Protein AF-A0A1H5D9K4-F1 (afdb_monomer)

Solvent-accessible surface area (backbone atoms onl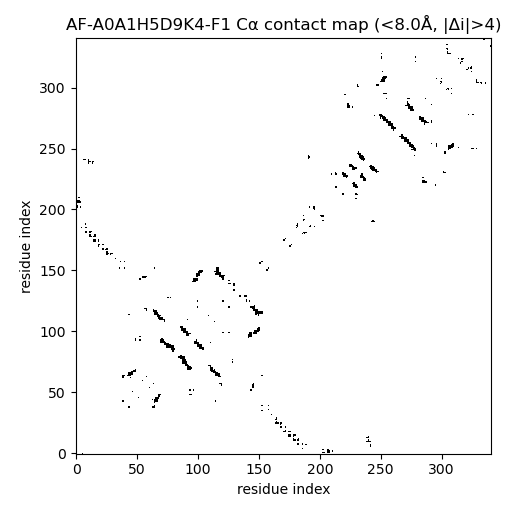y — not comparable to full-atom values): 18508 Å² total; per-residue (Å²): 136,49,64,57,47,51,52,44,30,54,26,20,49,45,42,39,53,52,27,52,52,37,45,51,51,29,51,51,54,47,62,79,35,42,67,59,54,54,27,60,76,70,44,73,39,83,42,55,57,68,60,60,69,66,49,80,58,70,92,78,47,94,62,42,38,33,30,37,58,34,84,40,67,45,78,68,84,48,65,49,85,48,101,86,43,70,31,33,39,30,39,30,30,49,88,88,35,33,34,44,30,42,32,50,79,85,61,84,82,48,35,80,66,36,55,21,25,60,40,74,41,60,64,68,59,52,54,52,52,44,62,74,66,67,60,92,64,75,56,70,77,38,42,49,64,36,22,36,29,42,59,47,83,32,71,65,54,48,48,52,56,48,49,65,35,47,53,38,50,51,47,28,54,62,48,28,53,56,22,52,50,26,46,79,38,47,63,73,34,77,69,38,39,69,50,52,71,73,36,94,58,37,57,55,55,51,24,54,50,50,50,52,36,70,68,36,72,89,41,45,51,80,43,48,80,49,28,34,40,41,68,57,34,39,37,34,58,45,78,77,40,80,46,57,42,56,51,88,44,41,44,36,35,28,84,43,77,48,72,44,51,50,95,79,72,46,76,75,48,78,46,39,29,36,42,40,34,37,84,91,50,74,46,79,42,43,39,55,73,82,52,49,60,57,52,53,51,49,42,48,71,58,41,66,44,36,45,76,56,84,50,73,64,57,61,48,29,60,73,76,41,41,66,62,49,51,53,52,30,52,52,41,40,51,37,50,75,70,74,45,132

Radius of gyration: 33.05 Å; Cα contacts (8 Å, |Δi|>4): 523; chains: 1; bounding box: 78×37×86 Å

Nearest PDB structures (foldseek):
  8b6h-assembly1_Dw  TM=3.675E-01  e=8.074E-02  Tetrahymena thermophila SB210
  5aox-assembly1_B  TM=4.603E-01  e=1.254E+00  Homo sapiens
  4uyk-assembly1_B  TM=4.670E-01  e=2.196E+00  Homo sapiens
  3jcf-assembly1_A  TM=3.596E-01  e=5.085E+00  Thermotoga maritima
  5jrw-assembly1_C  TM=1.355E-01  e=6.015E+00  Thermotoga maritima MSB8

pLDDT: mean 92.06, std 7.07, range [45.56, 98.31]

Secondary structure (DSSP, 8-state):
--HHHHHHHHHHHHHHHHHHHHHHHHHHHHHHTHHHHHHHHH--EE--HHHHHT---GGG-S--EEEE--SEEEEEEEE--BTTB--EEEEEEETTEEEEEEE-TT-PPPTTSEEEEEEE--HHHHHHHHHHTT-SS-GGGGEEEEEEESSTT-HHHHHHHHHHHHHHHHHIIIIIHHHHHHHH-GGGSHHHHHHHTT-TTHHHHHHHHHHHHHH-GGGEEE-GGGEEEESSEEEEE-SS-EEEEEGGGEEEEEEEEEEEEETTTEEEEEEEEEEEEESS-EEEEE--TTHHHHHHHHHHHH-TTSEES--HHHHHHHHH-HHHHHHHHHHHHHHHHTT--

Foldseek 3Di:
DFPLLVLLLQLLVLLLVVLVVLLVQLVVLCVVCVLLVVQLVVDEAEDELVRLLPDQDDVVDSHFWYWYAFPDKAWLPDFDPDPPFTWTWIWGHSDQAIAIETHHPPDDDDNGTDTAGKDFDDPVVQVVSVVVVPDPDPSVVRYHRIHGYRVRSDPVVVVVSCCSNVVSVVSSCVRNVVSVCCNVPVCVPPQNVVQCVPDVCSRVVVRVVVVVQVVDPVQWDAFPQQWIHGLFWIWHRHSNDTDIGTLLQWLAKEKDWDFDADVVHHGDDIWIWMWIDGLVDIDITTHDPVCRVVVLVSCCVSQVLHHYYDDPVVVVCVVPVSVVSSVSSVVSVVCVVVVHD

Mean predicted aligned error: 7.0 Å

Sequence (341 aa):
MTWVERQIRNTSLRQLGACLLLFAFAAVMVLENVQFLGNYARGVVAMSQDQVRAVTSLPQLSRNWVALQADKVVSTGVYSRHKYDHAIFSIAQLGDRLLLIKAAPDRVLDARALSGGLLAADIETIGQISRLVKRSGDASAAFLPVMLDTEKYTSAAVAAVLILIAVPLALVALIGGRALSRFNAPSSHPDLRAVCSQSANALEMLSARLEHDIATARSVLKLRGHVRITDAHVLQRGWFRFRLMPLSDMLYAYSMTTTTLMYGVIPTSRSHSLMLYFSNQKMRASVRKAQTAEVMEHLGRVAPWVLLGHARELDKAYKKNRSRLIDLVAARRKLVAAGSP

Structure (mmCIF, N/CA/C/O backbone):
data_AF-A0A1H5D9K4-F1
#
_entry.id   AF-A0A1H5D9K4-F1
#
loop_
_atom_site.group_PDB
_atom_site.id
_atom_site.type_symbol
_atom_site.label_atom_id
_atom_site.label_alt_id
_atom_site.label_comp_id
_atom_site.label_asym_id
_atom_site.label_entity_id
_atom_site.label_seq_id
_atom_site.pdbx_PDB_ins_code
_atom_site.Cartn_x
_atom_site.Cartn_y
_atom_site.Cartn_z
_atom_site.occupancy
_atom_site.B_iso_or_equiv
_atom_site.auth_seq_id
_atom_site.auth_comp_id
_atom_site.auth_asym_id
_atom_site.auth_atom_id
_atom_site.pdbx_PDB_model_num
ATOM 1 N N . MET A 1 1 ? 29.426 12.980 -8.081 1.00 82.00 1 MET A N 1
ATOM 2 C CA . MET A 1 1 ? 28.050 12.442 -7.983 1.00 82.00 1 MET A CA 1
ATOM 3 C C . MET A 1 1 ? 27.390 12.540 -9.342 1.00 82.00 1 MET A C 1
ATOM 5 O O . MET A 1 1 ? 27.175 13.644 -9.839 1.00 82.00 1 MET A O 1
ATOM 9 N N . THR A 1 2 ? 27.116 11.391 -9.941 1.00 92.25 2 THR A N 1
ATOM 10 C CA . THR A 1 2 ? 26.635 11.284 -11.319 1.00 92.25 2 THR A CA 1
ATOM 11 C C . THR A 1 2 ? 25.153 11.645 -11.444 1.00 92.25 2 THR A C 1
ATOM 13 O O . THR A 1 2 ? 24.409 11.731 -10.457 1.00 92.25 2 THR A O 1
ATOM 16 N N . TRP A 1 3 ? 24.688 11.854 -12.675 1.00 91.69 3 TRP A N 1
ATOM 17 C CA . TRP A 1 3 ? 23.278 12.128 -12.948 1.00 91.69 3 TRP A CA 1
ATOM 18 C C . TRP A 1 3 ? 22.349 11.012 -12.470 1.00 91.69 3 TRP A C 1
ATOM 20 O O . TRP A 1 3 ? 21.325 11.286 -11.837 1.00 91.69 3 TRP A O 1
ATOM 30 N N . VAL A 1 4 ? 22.712 9.754 -12.740 1.00 92.50 4 VAL A N 1
ATOM 31 C CA . VAL A 1 4 ? 21.914 8.579 -12.369 1.00 92.50 4 VAL A CA 1
ATOM 32 C C . VAL A 1 4 ? 21.820 8.456 -10.847 1.00 92.50 4 VAL A C 1
ATOM 34 O O . VAL A 1 4 ? 20.722 8.272 -10.316 1.00 92.50 4 VAL A O 1
ATOM 37 N N . GLU A 1 5 ? 22.933 8.645 -10.132 1.00 93.25 5 GLU A N 1
ATOM 38 C CA . GLU A 1 5 ? 22.951 8.662 -8.663 1.00 93.25 5 GLU A CA 1
ATOM 39 C C . GLU A 1 5 ? 22.007 9.720 -8.100 1.00 93.25 5 GLU A C 1
ATOM 41 O O . GLU A 1 5 ? 21.241 9.445 -7.174 1.00 93.25 5 GLU A O 1
ATOM 46 N N . ARG A 1 6 ? 22.007 10.922 -8.689 1.00 94.00 6 ARG A N 1
ATOM 47 C CA . ARG A 1 6 ? 21.098 12.005 -8.297 1.00 94.00 6 ARG A CA 1
ATOM 48 C C . ARG A 1 6 ? 19.639 11.618 -8.484 1.00 94.00 6 ARG A C 1
ATOM 50 O O . ARG A 1 6 ? 18.823 11.893 -7.607 1.00 94.00 6 ARG A O 1
ATOM 57 N N . GLN A 1 7 ? 19.297 10.947 -9.583 1.00 93.12 7 GLN A N 1
ATOM 58 C CA . GLN A 1 7 ? 17.924 10.487 -9.805 1.00 93.12 7 GLN A CA 1
ATOM 59 C C . GLN A 1 7 ? 17.493 9.415 -8.802 1.00 93.12 7 GLN A C 1
ATOM 61 O O . GLN A 1 7 ? 16.373 9.482 -8.284 1.00 93.12 7 GLN A O 1
ATOM 66 N N . ILE A 1 8 ? 18.370 8.460 -8.495 1.00 94.06 8 ILE A N 1
ATOM 67 C CA . ILE A 1 8 ? 18.077 7.403 -7.522 1.00 94.06 8 ILE A CA 1
ATOM 68 C C . ILE A 1 8 ? 17.924 7.997 -6.127 1.00 94.06 8 ILE A C 1
ATOM 70 O O . ILE A 1 8 ? 16.902 7.754 -5.490 1.00 94.06 8 ILE A O 1
ATOM 74 N N . ARG A 1 9 ? 18.862 8.844 -5.682 1.00 95.31 9 ARG A N 1
ATOM 75 C CA . ARG A 1 9 ? 18.789 9.494 -4.366 1.00 95.31 9 ARG A CA 1
ATOM 76 C C . ARG A 1 9 ? 17.548 10.361 -4.216 1.00 95.31 9 ARG A C 1
ATOM 78 O O . ARG A 1 9 ? 16.871 10.248 -3.204 1.00 95.31 9 ARG A O 1
ATOM 85 N N . ASN A 1 10 ? 17.186 11.143 -5.231 1.00 95.12 10 ASN A N 1
ATOM 86 C CA . ASN A 1 10 ? 15.961 11.947 -5.191 1.00 95.12 10 ASN A CA 1
ATOM 87 C C . ASN A 1 10 ? 14.698 11.076 -5.120 1.00 95.12 10 ASN A C 1
ATOM 89 O O . ASN A 1 10 ? 13.749 11.413 -4.414 1.00 95.12 10 ASN A O 1
ATOM 93 N N . THR A 1 11 ? 14.679 9.944 -5.829 1.00 95.12 11 THR A N 1
ATOM 94 C CA . THR A 1 11 ? 13.557 8.995 -5.768 1.00 95.12 11 THR A CA 1
ATOM 95 C C . THR A 1 11 ? 13.475 8.333 -4.393 1.00 95.12 11 THR A C 1
ATOM 97 O O . THR A 1 11 ? 12.392 8.266 -3.814 1.00 95.12 11 THR A O 1
ATOM 100 N N . SER A 1 12 ? 14.610 7.896 -3.842 1.00 95.56 12 SER A N 1
ATOM 101 C CA . SER A 1 12 ? 14.694 7.340 -2.491 1.00 95.56 12 SER A CA 1
ATOM 102 C C . SER A 1 12 ? 14.296 8.362 -1.430 1.00 95.56 12 SER A C 1
ATOM 104 O O . SER A 1 12 ? 13.542 8.022 -0.531 1.00 95.56 12 SER A O 1
ATOM 106 N N . LEU A 1 13 ? 14.714 9.623 -1.558 1.00 96.62 13 LEU A N 1
ATOM 107 C CA . LEU A 1 13 ? 14.352 10.692 -0.627 1.00 96.62 13 LEU A CA 1
ATOM 108 C C . LEU A 1 13 ? 12.837 10.924 -0.603 1.00 96.62 13 LEU A C 1
ATOM 110 O O . LEU A 1 13 ? 12.246 11.026 0.466 1.00 96.62 13 LEU A O 1
ATOM 114 N N . ARG A 1 14 ? 12.182 10.927 -1.770 1.00 96.75 14 ARG A N 1
ATOM 115 C CA . ARG A 1 14 ? 10.713 11.002 -1.849 1.00 96.75 14 ARG A CA 1
ATOM 116 C C . ARG A 1 14 ? 10.047 9.794 -1.197 1.00 96.75 14 ARG A C 1
ATOM 118 O O . ARG A 1 14 ? 9.067 9.964 -0.480 1.00 96.75 14 ARG A O 1
ATOM 125 N N . GLN A 1 15 ? 10.569 8.586 -1.430 1.00 96.44 15 GLN A N 1
ATOM 126 C CA . GLN A 1 15 ? 10.071 7.368 -0.778 1.00 96.44 15 GLN A CA 1
ATOM 127 C C . GLN A 1 15 ? 10.225 7.441 0.748 1.00 96.44 15 GLN A C 1
ATOM 129 O O . GLN A 1 15 ? 9.281 7.109 1.457 1.00 96.44 15 GLN A O 1
ATOM 134 N N . LEU A 1 16 ? 11.367 7.918 1.249 1.00 97.69 16 LEU A N 1
ATOM 135 C CA . LEU A 1 16 ? 11.614 8.120 2.678 1.00 97.69 16 LEU A CA 1
ATOM 136 C C . LEU A 1 16 ? 10.678 9.178 3.272 1.00 97.69 16 LEU A C 1
ATOM 138 O O . LEU A 1 16 ? 10.093 8.936 4.320 1.00 97.69 16 LEU A O 1
ATOM 142 N N . GLY A 1 17 ? 10.455 10.296 2.575 1.00 97.81 17 GLY A N 1
ATOM 143 C CA . GLY A 1 17 ? 9.480 11.309 2.986 1.00 97.81 17 GLY A CA 1
ATOM 144 C C . GLY A 1 17 ? 8.055 10.752 3.086 1.00 97.81 17 GLY A C 1
ATOM 145 O O . GLY A 1 17 ? 7.366 10.989 4.072 1.00 97.81 17 GLY A O 1
ATOM 146 N N . ALA A 1 18 ? 7.626 9.933 2.119 1.00 97.75 18 ALA A N 1
ATOM 147 C CA . ALA A 1 18 ? 6.336 9.244 2.199 1.00 97.75 18 ALA A CA 1
ATOM 148 C C . ALA A 1 18 ? 6.279 8.230 3.357 1.00 97.75 18 ALA A C 1
ATOM 150 O O . ALA A 1 18 ? 5.248 8.112 4.014 1.00 97.75 18 ALA A O 1
ATOM 151 N N . CYS A 1 19 ? 7.382 7.528 3.644 1.00 98.12 19 CYS A N 1
ATOM 152 C CA . CYS A 1 19 ? 7.469 6.638 4.804 1.00 98.12 19 CYS A CA 1
ATOM 153 C C . CYS A 1 19 ? 7.361 7.413 6.124 1.00 98.12 19 CYS A C 1
ATOM 155 O O . CYS A 1 19 ? 6.674 6.957 7.030 1.00 98.12 19 CYS A O 1
ATOM 157 N N . LEU A 1 20 ? 7.976 8.595 6.224 1.00 98.25 20 LEU A N 1
ATOM 158 C CA . LEU A 1 20 ? 7.861 9.450 7.405 1.00 98.25 20 LEU A CA 1
ATOM 159 C C . LEU A 1 20 ? 6.407 9.875 7.650 1.00 98.25 20 LEU A C 1
ATOM 161 O O . LEU A 1 20 ? 5.942 9.813 8.783 1.00 98.25 20 LEU A O 1
ATOM 165 N N . LEU A 1 21 ? 5.669 10.237 6.595 1.00 98.31 21 LEU A N 1
ATOM 166 C CA . LEU A 1 21 ? 4.245 10.574 6.704 1.00 98.31 21 LEU A CA 1
ATOM 167 C C . LEU A 1 21 ? 3.395 9.379 7.158 1.00 98.31 21 LEU A C 1
ATOM 169 O O . LEU A 1 21 ? 2.544 9.533 8.028 1.00 98.31 21 LEU A O 1
ATOM 173 N N . LEU A 1 22 ? 3.639 8.183 6.609 1.00 98.12 22 LEU A N 1
ATOM 174 C CA . LEU A 1 22 ? 2.949 6.960 7.039 1.00 98.12 22 LEU A CA 1
ATOM 175 C C . LEU A 1 22 ? 3.265 6.600 8.495 1.00 98.12 22 LEU A C 1
ATOM 177 O O . LEU A 1 22 ? 2.376 6.179 9.230 1.00 98.12 22 LEU A O 1
ATOM 181 N N . PHE A 1 23 ? 4.518 6.781 8.913 1.00 98.19 23 PHE A N 1
ATOM 182 C CA . PHE A 1 23 ? 4.931 6.565 10.294 1.00 98.19 23 PHE A CA 1
ATOM 183 C C . PHE A 1 23 ? 4.260 7.565 11.240 1.00 98.19 23 PHE A C 1
ATOM 185 O O . PHE A 1 23 ? 3.699 7.156 12.251 1.00 98.19 23 PHE A O 1
ATOM 192 N N . ALA A 1 24 ? 4.251 8.854 10.889 1.00 98.25 24 ALA A N 1
ATOM 193 C CA . ALA A 1 24 ? 3.566 9.886 11.662 1.00 98.25 24 ALA A CA 1
ATOM 194 C C . ALA A 1 24 ? 2.062 9.595 11.781 1.00 98.25 24 ALA A C 1
ATOM 196 O O . ALA A 1 24 ? 1.508 9.682 12.872 1.00 98.25 24 ALA A O 1
ATOM 197 N N . PHE A 1 25 ? 1.417 9.169 10.691 1.00 98.00 25 PHE A N 1
ATOM 198 C CA . PHE A 1 25 ? 0.023 8.726 10.715 1.00 98.00 25 PHE A CA 1
ATOM 199 C C . PHE A 1 25 ? -0.194 7.561 11.693 1.00 98.00 25 PHE A C 1
ATOM 201 O O . PHE A 1 25 ? -1.086 7.629 12.534 1.00 98.00 25 PHE A O 1
ATOM 208 N N . ALA A 1 26 ? 0.641 6.517 11.634 1.00 97.69 26 ALA A N 1
ATOM 209 C CA . ALA A 1 26 ? 0.550 5.390 12.562 1.00 97.69 26 ALA A CA 1
ATOM 210 C C . ALA A 1 26 ? 0.775 5.819 14.022 1.00 97.69 26 ALA A C 1
ATOM 212 O O . ALA A 1 26 ? 0.065 5.354 14.909 1.00 97.69 26 ALA A O 1
ATOM 213 N N . ALA A 1 27 ? 1.717 6.733 14.271 1.00 97.88 27 ALA A N 1
ATOM 214 C CA . ALA A 1 27 ? 1.978 7.275 15.601 1.00 97.88 27 ALA A CA 1
ATOM 215 C C . ALA A 1 27 ? 0.770 8.049 16.150 1.00 97.88 27 ALA A C 1
ATOM 217 O O . ALA A 1 27 ? 0.379 7.822 17.292 1.00 97.88 27 ALA A O 1
ATOM 218 N N . VAL A 1 28 ? 0.128 8.894 15.333 1.00 98.06 28 VAL A N 1
ATOM 219 C CA . VAL A 1 28 ? -1.122 9.578 15.709 1.00 98.06 28 VAL A CA 1
ATOM 220 C C . VAL A 1 28 ? -2.216 8.560 16.028 1.00 98.06 28 VAL A C 1
ATOM 222 O O . VAL A 1 28 ? -2.854 8.667 17.068 1.00 98.06 28 VAL A O 1
ATOM 225 N N . MET A 1 29 ? -2.388 7.521 15.203 1.00 97.56 29 MET A N 1
ATOM 226 C CA . MET A 1 29 ? -3.373 6.465 15.473 1.00 97.56 29 MET A CA 1
ATOM 227 C C . MET A 1 29 ? -3.103 5.733 16.795 1.00 97.56 29 MET A C 1
ATOM 229 O O . MET A 1 29 ? -4.050 5.419 17.514 1.00 97.56 29 MET A O 1
ATOM 233 N N . VAL A 1 30 ? -1.837 5.484 17.146 1.00 97.12 30 VAL A N 1
ATOM 234 C CA . VAL A 1 30 ? -1.461 4.905 18.447 1.00 97.12 30 VAL A CA 1
ATOM 235 C C . VAL A 1 30 ? -1.791 5.860 19.595 1.00 97.12 30 VAL A C 1
ATOM 237 O O . VAL A 1 30 ? -2.334 5.408 20.598 1.00 97.12 30 VAL A O 1
ATOM 240 N N . LEU A 1 31 ? -1.497 7.157 19.457 1.00 97.00 31 LEU A N 1
ATOM 241 C CA . LEU A 1 31 ? -1.769 8.163 20.489 1.00 97.00 31 LEU A CA 1
ATOM 242 C C . LEU A 1 31 ? -3.273 8.320 20.750 1.00 97.00 31 LEU A C 1
ATOM 244 O O . LEU A 1 31 ? -3.698 8.224 21.900 1.00 97.00 31 LEU A O 1
ATOM 248 N N . GLU A 1 32 ? -4.079 8.454 19.695 1.00 95.81 32 GLU A N 1
ATOM 249 C CA . GLU A 1 32 ? -5.547 8.543 19.785 1.00 95.81 32 GLU A CA 1
ATOM 250 C C . GLU A 1 32 ? -6.168 7.284 20.413 1.00 95.81 32 GLU A C 1
ATOM 252 O O . GLU A 1 32 ? -7.182 7.345 21.105 1.00 95.81 32 GLU A O 1
ATOM 257 N N . ASN A 1 33 ? -5.535 6.121 20.223 1.00 95.69 33 ASN A N 1
ATOM 258 C CA . ASN A 1 33 ? -6.024 4.839 20.731 1.00 95.69 33 ASN A CA 1
ATOM 259 C C . ASN A 1 33 ? -5.236 4.319 21.942 1.00 95.69 33 ASN A C 1
ATOM 261 O O . ASN A 1 33 ? -5.402 3.156 22.313 1.00 95.69 33 ASN A O 1
ATOM 265 N N . VAL A 1 34 ? -4.410 5.142 22.598 1.00 95.38 34 VAL A N 1
ATOM 266 C CA . VAL A 1 34 ? -3.515 4.672 23.672 1.00 95.38 34 VAL A CA 1
ATOM 267 C C . VAL A 1 34 ? -4.297 4.088 24.848 1.00 95.38 34 VAL A C 1
ATOM 269 O O . VAL A 1 34 ? -3.968 3.015 25.355 1.00 95.38 34 VAL A O 1
ATOM 272 N N . GLN A 1 35 ? -5.397 4.741 25.235 1.00 93.38 35 GLN A N 1
ATOM 273 C CA . GLN A 1 35 ? -6.274 4.251 26.297 1.00 93.38 35 GLN A CA 1
ATOM 274 C C . GLN A 1 35 ? -6.996 2.972 25.872 1.00 93.38 35 GLN A C 1
ATOM 276 O O . GLN A 1 35 ? -7.102 2.032 26.657 1.00 93.38 35 GLN A O 1
ATOM 281 N N . PHE A 1 36 ? -7.467 2.912 24.623 1.00 94.38 36 PHE A N 1
ATOM 282 C CA . PHE A 1 36 ? -8.132 1.732 24.078 1.00 94.38 36 PHE A CA 1
ATOM 283 C C . PHE A 1 36 ? -7.195 0.518 24.084 1.00 94.38 36 PHE A C 1
ATOM 285 O O . PHE A 1 36 ? -7.516 -0.499 24.697 1.00 94.38 36 PHE A O 1
ATOM 292 N N . LEU A 1 37 ? -6.008 0.643 23.492 1.00 95.56 37 LEU A N 1
ATOM 293 C CA . LEU A 1 37 ? -5.008 -0.424 23.440 1.00 95.56 37 LEU A CA 1
ATOM 294 C C . LEU A 1 37 ? -4.522 -0.810 24.841 1.00 95.56 37 LEU A C 1
ATOM 296 O O . LEU A 1 37 ? -4.405 -1.995 25.145 1.00 95.56 37 LEU A O 1
ATOM 300 N N . GLY A 1 38 ? -4.306 0.172 25.720 1.00 95.69 38 GLY A N 1
ATOM 301 C CA . GLY A 1 38 ? -3.909 -0.068 27.104 1.00 95.69 38 GLY A CA 1
ATOM 302 C C . GLY A 1 38 ? -4.975 -0.798 27.924 1.00 95.69 38 GLY A C 1
ATOM 303 O O . GLY A 1 38 ? -4.634 -1.604 28.788 1.00 95.69 38 GLY A O 1
ATOM 304 N N . ASN A 1 39 ? -6.261 -0.543 27.676 1.00 95.06 39 ASN A N 1
ATOM 305 C CA . ASN A 1 39 ? -7.356 -1.282 28.311 1.00 95.06 39 ASN A CA 1
ATOM 306 C C . ASN A 1 39 ? -7.493 -2.687 27.737 1.00 95.06 39 ASN A C 1
ATOM 308 O O . ASN A 1 39 ? -7.623 -3.632 28.506 1.00 95.06 39 ASN A O 1
ATOM 312 N N . TYR A 1 40 ? -7.367 -2.841 26.419 1.00 95.38 40 TYR A N 1
ATOM 313 C CA . TYR A 1 40 ? -7.373 -4.157 25.793 1.00 95.38 40 TYR A CA 1
ATOM 314 C C . TYR A 1 40 ? -6.235 -5.050 26.315 1.00 95.38 40 TYR A C 1
ATOM 316 O O . TYR A 1 40 ? -6.478 -6.178 26.731 1.00 95.38 40 TYR A O 1
ATOM 324 N N . ALA A 1 41 ? -5.006 -4.526 26.382 1.00 95.81 41 ALA A N 1
ATOM 325 C CA . ALA A 1 41 ? -3.839 -5.263 26.868 1.00 95.81 41 ALA A CA 1
ATOM 326 C C . ALA A 1 41 ? -3.942 -5.670 28.349 1.00 95.81 41 ALA A C 1
ATOM 328 O O . ALA A 1 41 ? -3.424 -6.712 28.737 1.00 95.81 41 ALA A O 1
ATOM 329 N N . ARG A 1 42 ? -4.611 -4.860 29.181 1.00 96.00 42 ARG A N 1
ATOM 330 C CA . ARG A 1 42 ? -4.838 -5.164 30.607 1.00 96.00 42 ARG A CA 1
ATOM 331 C C . ARG A 1 42 ? -6.035 -6.084 30.850 1.00 96.00 42 ARG A C 1
ATOM 333 O O . ARG A 1 42 ? -6.189 -6.565 31.971 1.00 96.00 42 ARG A O 1
ATOM 340 N N . GLY A 1 43 ? -6.848 -6.327 29.825 1.00 96.00 43 GLY A N 1
ATOM 341 C CA . GLY A 1 43 ? -8.046 -7.148 29.910 1.00 96.00 43 GLY A CA 1
ATOM 342 C C . GLY A 1 43 ? -9.221 -6.459 30.603 1.00 96.00 43 GLY A C 1
ATOM 343 O O . GLY A 1 43 ? -9.144 -5.319 31.073 1.00 96.00 43 GLY A O 1
ATOM 344 N N . VAL A 1 44 ? -10.333 -7.190 30.645 1.00 96.94 44 VAL A N 1
ATOM 345 C CA . VAL A 1 44 ? -11.575 -6.756 31.285 1.00 96.94 44 VAL A CA 1
ATOM 346 C C . VAL A 1 44 ? -11.425 -6.711 32.807 1.00 96.94 44 VAL A C 1
ATOM 348 O O . VAL A 1 44 ? -10.809 -7.587 33.413 1.00 96.94 44 VAL A O 1
ATOM 351 N N . VAL A 1 45 ? -12.003 -5.691 33.439 1.00 96.88 45 VAL A N 1
ATOM 352 C CA . VAL A 1 45 ? -12.015 -5.537 34.900 1.00 96.88 45 VAL A CA 1
ATOM 353 C C . VAL A 1 45 ? -13.403 -5.804 35.444 1.00 96.88 45 VAL A C 1
ATOM 355 O O . VAL A 1 45 ? -14.364 -5.182 35.004 1.00 96.88 45 VAL A O 1
ATOM 358 N N . ALA A 1 46 ? -13.510 -6.680 36.438 1.00 97.06 46 ALA A N 1
ATOM 359 C CA . ALA A 1 46 ? -14.749 -6.825 37.187 1.00 97.06 46 ALA A CA 1
ATOM 360 C C . ALA A 1 46 ? -15.014 -5.544 37.996 1.00 97.06 46 ALA A C 1
ATOM 362 O O . ALA A 1 46 ? -14.187 -5.154 38.820 1.00 97.06 46 ALA A O 1
ATOM 363 N N . MET A 1 47 ? -16.152 -4.896 37.749 1.00 96.56 47 MET A N 1
ATOM 364 C CA . MET A 1 47 ? -16.626 -3.748 38.515 1.00 96.56 47 MET A CA 1
ATOM 365 C C . MET A 1 47 ? -17.916 -4.093 39.250 1.00 96.56 47 MET A C 1
ATOM 367 O O . MET A 1 47 ? -18.849 -4.647 38.666 1.00 96.56 47 MET A O 1
ATOM 371 N N . SER A 1 48 ? -17.978 -3.736 40.533 1.00 96.62 48 SER A N 1
ATOM 372 C CA . SER A 1 48 ? -19.216 -3.845 41.305 1.00 96.62 48 SER A CA 1
ATOM 373 C C . SER A 1 48 ? -20.217 -2.761 40.894 1.00 96.62 48 SER A C 1
ATOM 375 O O . SER A 1 48 ? -19.843 -1.716 40.354 1.00 96.62 48 SER A O 1
ATOM 377 N N . GLN A 1 49 ? -21.502 -2.978 41.187 1.00 96.12 49 GLN A N 1
ATOM 378 C CA . GLN A 1 49 ? -22.541 -1.977 40.928 1.00 96.12 49 GLN A CA 1
ATOM 379 C C . GLN A 1 49 ? -22.229 -0.645 41.634 1.00 96.12 49 GLN A C 1
ATOM 381 O O . GLN A 1 49 ? -22.381 0.417 41.036 1.00 96.12 49 GLN A O 1
ATOM 386 N N . ASP A 1 50 ? -21.718 -0.693 42.869 1.00 95.94 50 ASP A N 1
ATOM 387 C CA . ASP A 1 50 ? -21.313 0.492 43.641 1.00 95.94 50 ASP A CA 1
ATOM 388 C C . ASP A 1 50 ? -20.200 1.282 42.961 1.00 95.94 50 ASP A C 1
ATOM 390 O O . ASP A 1 50 ? -20.265 2.507 42.884 1.00 95.94 50 ASP A O 1
ATOM 394 N N . GLN A 1 51 ? -19.202 0.582 42.416 1.00 95.69 51 GLN A N 1
ATOM 395 C CA . GLN A 1 51 ? -18.102 1.216 41.696 1.00 95.69 51 GLN A CA 1
ATOM 396 C C . GLN A 1 51 ? -18.602 1.936 40.449 1.00 95.69 51 GLN A C 1
ATOM 398 O O . GLN A 1 51 ? -18.197 3.068 40.217 1.00 95.69 51 GLN A O 1
ATOM 403 N N . VAL A 1 52 ? -19.505 1.318 39.678 1.00 95.38 52 VAL A N 1
ATOM 404 C CA . VAL A 1 52 ? -20.089 1.944 38.480 1.00 95.38 52 VAL A CA 1
ATOM 405 C C . VAL A 1 52 ? -20.962 3.145 38.859 1.00 95.38 52 VAL A C 1
ATOM 407 O O . VAL A 1 52 ? -20.893 4.176 38.195 1.00 95.38 52 VAL A O 1
ATOM 410 N N . ARG A 1 53 ? -21.731 3.058 39.954 1.00 94.75 53 ARG A N 1
ATOM 411 C CA . ARG A 1 53 ? -22.541 4.175 40.475 1.00 94.75 53 ARG A CA 1
ATOM 412 C C . ARG A 1 53 ? -21.698 5.353 40.962 1.00 94.75 53 ARG A C 1
ATOM 414 O O . ARG A 1 53 ? -22.132 6.494 40.840 1.00 94.75 53 ARG A O 1
ATOM 421 N N . ALA A 1 54 ? -20.500 5.090 41.481 1.00 95.12 54 ALA A N 1
ATOM 422 C CA . ALA A 1 54 ? -19.569 6.124 41.921 1.00 95.12 54 ALA A CA 1
ATOM 423 C C . ALA A 1 54 ? -18.890 6.876 40.756 1.00 95.12 54 ALA A C 1
ATOM 425 O O . ALA A 1 54 ? -18.260 7.912 40.982 1.00 95.12 54 ALA A O 1
ATOM 426 N N . VAL A 1 55 ? -19.007 6.392 39.511 1.00 95.00 55 VAL A N 1
ATOM 427 C CA . VAL A 1 55 ? -18.415 7.050 38.338 1.00 95.00 55 VAL A CA 1
ATOM 428 C C . VAL A 1 55 ? -19.212 8.299 37.979 1.00 95.00 55 VAL A C 1
ATOM 430 O O . VAL A 1 55 ? -20.282 8.233 37.378 1.00 95.00 55 VAL A O 1
ATOM 433 N N . THR A 1 56 ? -18.645 9.460 38.296 1.00 91.31 56 THR A N 1
ATOM 434 C CA . THR A 1 56 ? -19.199 10.765 37.911 1.00 91.31 56 THR A CA 1
ATOM 435 C C . THR A 1 56 ? -18.670 11.248 36.560 1.00 91.31 56 THR A C 1
ATOM 437 O O . THR A 1 56 ? -19.359 11.986 35.860 1.00 91.31 56 THR A O 1
ATOM 440 N N . SER A 1 57 ? -17.462 10.824 36.162 1.00 90.00 57 SER A N 1
ATOM 441 C CA . SER A 1 57 ? -16.845 11.197 34.885 1.00 90.00 57 SER A CA 1
ATOM 442 C C . SER A 1 57 ? -15.878 10.127 34.357 1.00 90.00 57 SER A C 1
ATOM 444 O O . SER A 1 57 ? -15.200 9.442 35.121 1.00 90.00 57 SER A O 1
ATOM 446 N N . LEU A 1 58 ? -15.787 9.996 33.028 1.00 87.56 58 LEU A N 1
ATOM 447 C CA . LEU A 1 58 ? -14.887 9.039 32.371 1.00 87.56 58 LEU A CA 1
ATOM 448 C C . LEU A 1 58 ? -13.382 9.286 32.575 1.00 87.56 58 LEU A C 1
ATOM 450 O O . LEU A 1 58 ? -12.667 8.296 32.718 1.00 87.56 58 LEU A O 1
ATOM 454 N N . PRO A 1 59 ? -12.854 10.530 32.559 1.00 86.94 59 PRO A N 1
ATOM 455 C CA . PRO A 1 59 ? -11.404 10.750 32.616 1.00 86.94 59 PRO A CA 1
ATOM 456 C C . PRO A 1 59 ? -10.744 10.220 33.895 1.00 86.94 59 PRO A C 1
ATOM 458 O O . PRO A 1 59 ? -9.543 9.967 33.909 1.00 86.94 59 PRO A O 1
ATOM 461 N N . GLN A 1 60 ? -11.524 10.030 34.961 1.00 79.06 60 GLN A N 1
ATOM 462 C CA . GLN A 1 60 ? -11.060 9.475 36.233 1.00 79.06 60 GLN A CA 1
ATOM 463 C C . GLN A 1 60 ? -10.837 7.954 36.169 1.00 79.06 60 GLN A C 1
ATOM 465 O O . GLN A 1 60 ? -10.111 7.393 36.991 1.00 79.06 60 GLN A O 1
ATOM 470 N N . LEU A 1 61 ? -11.427 7.271 35.184 1.00 85.25 61 LEU A N 1
ATOM 471 C CA . LEU A 1 61 ? -11.285 5.833 35.015 1.00 85.25 61 LEU A CA 1
ATOM 472 C C . LEU A 1 61 ? -10.022 5.501 34.222 1.00 85.25 61 LEU A C 1
ATOM 474 O O . LEU A 1 61 ? -9.985 5.562 32.994 1.00 85.25 61 LEU A O 1
ATOM 478 N N . SER A 1 62 ? -8.999 5.021 34.929 1.00 87.25 62 SER A N 1
ATOM 479 C CA . SER A 1 62 ? -7.799 4.453 34.295 1.00 87.25 62 SER A CA 1
ATOM 480 C C . SER A 1 62 ? -8.086 3.183 33.478 1.00 87.25 62 SER A C 1
ATOM 482 O O . SER A 1 62 ? -7.240 2.760 32.681 1.00 87.25 62 SER A O 1
ATOM 484 N N . ARG A 1 63 ? -9.253 2.557 33.694 1.00 93.31 63 ARG A N 1
ATOM 485 C CA . ARG A 1 63 ? -9.748 1.367 32.997 1.00 93.31 63 ARG A CA 1
ATOM 486 C C . ARG A 1 63 ? -11.235 1.517 32.710 1.00 93.31 63 ARG A C 1
ATOM 488 O O . ARG A 1 63 ? -12.019 1.692 33.634 1.00 93.31 63 ARG A O 1
ATOM 495 N N . ASN A 1 64 ? -11.609 1.424 31.438 1.00 95.25 64 ASN A N 1
ATOM 496 C CA . ASN A 1 64 ? -13.005 1.517 31.009 1.00 95.25 64 ASN A CA 1
ATOM 497 C C . ASN A 1 64 ? -13.521 0.236 30.337 1.00 95.25 64 ASN A C 1
ATOM 499 O O . ASN A 1 64 ? -14.688 0.210 29.982 1.00 95.25 64 ASN A O 1
ATOM 503 N N . TRP A 1 65 ? -12.718 -0.824 30.178 1.00 96.94 65 TRP A N 1
ATOM 504 C CA . TRP A 1 65 ? -13.231 -2.134 29.764 1.00 96.94 65 TRP A CA 1
ATOM 505 C C . TRP A 1 65 ? -13.649 -2.927 30.999 1.00 96.94 65 TRP A C 1
ATOM 507 O O . TRP A 1 65 ? -12.799 -3.378 31.770 1.00 96.94 65 TRP A O 1
ATOM 517 N N . VAL A 1 66 ? -14.957 -3.055 31.205 1.00 97.38 66 VAL A N 1
ATOM 518 C CA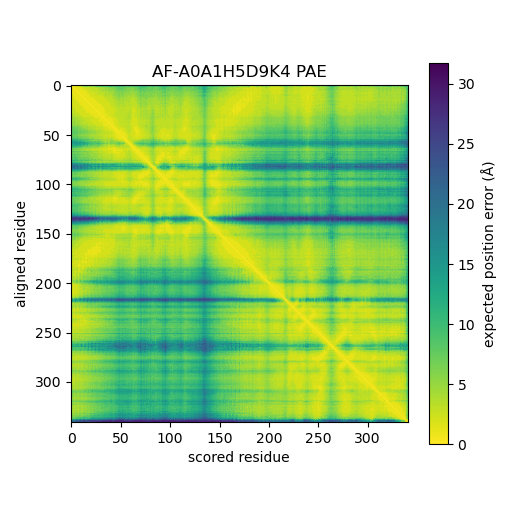 . VAL A 1 66 ? -15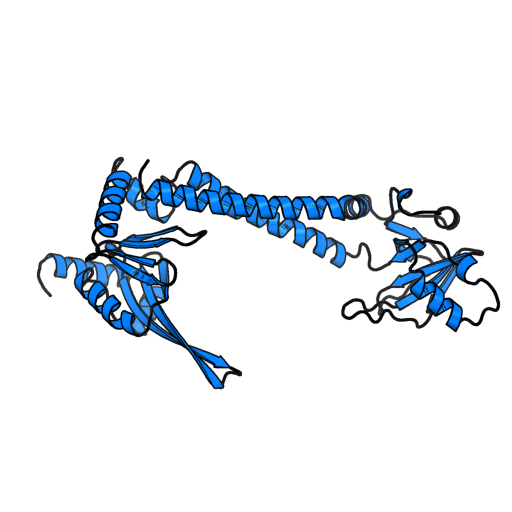.522 -3.565 32.455 1.00 97.38 66 VAL A CA 1
ATOM 519 C C . VAL A 1 66 ? -16.427 -4.764 32.219 1.00 97.38 66 VAL A C 1
ATOM 521 O O . VAL A 1 66 ? -17.058 -4.886 31.167 1.00 97.38 66 VAL A O 1
ATOM 524 N N . ALA A 1 67 ? -16.492 -5.629 33.224 1.00 97.62 67 ALA A N 1
ATOM 525 C CA . ALA A 1 67 ? -17.504 -6.656 33.387 1.00 97.62 67 ALA A CA 1
ATOM 526 C C . ALA A 1 67 ? -18.322 -6.331 34.640 1.00 97.62 67 ALA A C 1
ATOM 528 O O . ALA A 1 67 ? -17.743 -6.040 35.686 1.00 97.62 67 ALA A O 1
ATOM 529 N N . LEU A 1 68 ? -19.647 -6.364 34.541 1.00 97.06 68 LEU A N 1
ATOM 530 C CA . LEU A 1 68 ? -20.554 -6.040 35.640 1.00 97.06 68 LEU A CA 1
ATOM 531 C C . LEU A 1 68 ? -21.766 -6.974 35.652 1.00 97.06 68 LEU A C 1
ATOM 533 O O . LEU A 1 68 ? -22.114 -7.588 34.642 1.00 97.06 68 LEU A O 1
ATOM 537 N N . GLN A 1 69 ? -22.416 -7.052 36.810 1.00 97.50 69 GLN A N 1
ATOM 538 C CA . GLN A 1 69 ? -23.674 -7.770 37.000 1.00 97.50 69 GLN A CA 1
ATOM 539 C C . GLN A 1 69 ? -24.787 -6.761 37.269 1.00 97.50 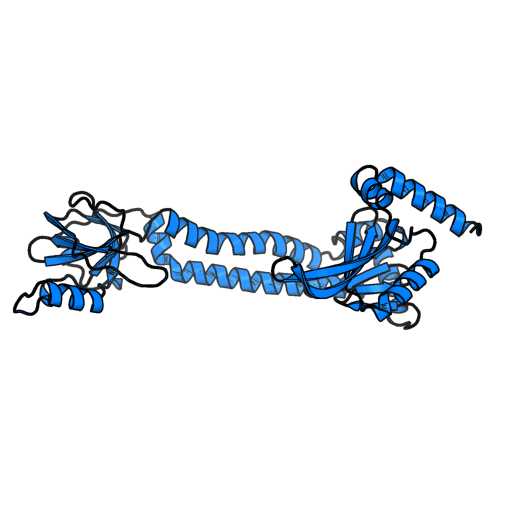69 GLN A C 1
ATOM 541 O O . GLN A 1 69 ? -24.654 -5.916 38.155 1.00 97.50 69 GLN A O 1
ATOM 546 N N . ALA A 1 70 ? -25.868 -6.849 36.505 1.00 97.31 70 ALA A N 1
ATOM 547 C CA . ALA A 1 70 ? -27.070 -6.047 36.672 1.00 97.31 70 ALA A CA 1
ATOM 548 C C . ALA A 1 70 ? -28.198 -6.882 37.280 1.00 97.31 70 ALA A C 1
ATOM 550 O O . ALA A 1 70 ? -28.266 -8.094 37.078 1.00 97.31 70 ALA A O 1
ATOM 551 N N . ASP A 1 71 ? -29.119 -6.217 37.973 1.00 96.94 71 ASP A N 1
ATOM 552 C CA . ASP A 1 71 ? -30.268 -6.884 38.593 1.00 96.94 71 ASP A CA 1
ATOM 553 C C . ASP A 1 71 ? -31.261 -7.344 37.523 1.00 96.94 71 ASP A C 1
ATOM 555 O O . ASP A 1 71 ? -31.862 -8.417 37.597 1.00 96.94 71 ASP A O 1
ATOM 559 N N . LYS A 1 72 ? -31.424 -6.510 36.494 1.00 96.50 72 LYS A N 1
ATOM 560 C CA . LYS A 1 72 ? -32.324 -6.748 35.372 1.00 96.50 72 LYS A CA 1
ATOM 561 C C . LYS A 1 72 ? -31.830 -6.010 34.138 1.00 96.50 72 LYS A C 1
ATOM 563 O O . LYS A 1 72 ? -31.347 -4.887 34.245 1.00 96.50 72 LYS A O 1
ATOM 568 N N . VAL A 1 73 ? -32.011 -6.615 32.967 1.00 96.75 73 VAL A N 1
ATOM 569 C CA . VAL A 1 73 ? -31.777 -5.973 31.666 1.00 96.75 73 VAL A CA 1
ATOM 570 C C . VAL A 1 73 ? -33.086 -5.959 30.887 1.00 96.75 73 VAL A C 1
ATOM 572 O O . VAL A 1 73 ? -33.776 -6.974 30.808 1.00 96.75 73 VAL A O 1
ATOM 575 N N . VAL A 1 74 ? -33.451 -4.801 30.340 1.00 94.88 74 VAL A N 1
ATOM 576 C CA . VAL A 1 74 ? -34.680 -4.603 29.564 1.00 94.88 74 VAL A CA 1
ATOM 577 C C . VAL A 1 74 ? -34.330 -3.931 28.243 1.00 94.88 74 VAL A C 1
ATOM 579 O O . VAL A 1 74 ? -33.686 -2.883 28.227 1.00 94.88 74 VAL A O 1
ATOM 582 N N . SER A 1 75 ? -34.762 -4.519 27.128 1.00 93.19 75 SER A N 1
ATOM 583 C CA . SER A 1 75 ? -34.635 -3.879 25.816 1.00 93.19 75 SER A CA 1
ATOM 584 C C . SER A 1 75 ? -35.609 -2.709 25.707 1.00 93.19 75 SER A C 1
ATOM 586 O O . SER A 1 75 ? -36.774 -2.832 26.083 1.00 93.19 75 SER A O 1
ATOM 588 N N . THR A 1 76 ? -35.144 -1.571 25.190 1.00 91.88 76 THR A N 1
ATOM 589 C CA . THR A 1 76 ? -35.996 -0.379 25.025 1.00 91.88 76 THR A CA 1
ATOM 590 C C . THR A 1 76 ? -36.742 -0.351 23.695 1.00 91.88 76 THR A C 1
ATOM 592 O O . THR A 1 76 ? -37.664 0.443 23.533 1.00 91.88 76 THR A O 1
ATOM 595 N N . GLY A 1 77 ? -36.324 -1.175 22.727 1.00 89.94 77 GLY A N 1
ATOM 596 C CA . GLY A 1 77 ? -36.787 -1.093 21.340 1.00 89.94 77 GLY A CA 1
ATOM 597 C C . GLY A 1 77 ? -36.280 0.138 20.575 1.00 89.94 77 GLY A C 1
ATOM 598 O O . GLY A 1 77 ? -36.696 0.354 19.439 1.00 89.94 77 GLY A O 1
ATOM 599 N N . VAL A 1 78 ? -35.395 0.951 21.167 1.00 91.38 78 VAL A N 1
ATOM 600 C CA . VAL A 1 78 ? -34.765 2.094 20.495 1.00 91.38 78 VAL A CA 1
ATOM 601 C C . VAL A 1 78 ? -33.540 1.620 19.718 1.00 91.38 78 VAL A C 1
ATOM 603 O O . VAL A 1 78 ? -32.670 0.932 20.258 1.00 91.38 78 VAL A O 1
ATOM 606 N N . TYR A 1 79 ? -33.473 2.016 18.448 1.00 91.00 79 TYR A N 1
ATOM 607 C CA . TYR A 1 79 ? -32.394 1.671 17.526 1.00 91.00 79 TYR A CA 1
ATOM 608 C C . TYR A 1 79 ? -31.605 2.920 17.137 1.00 91.00 79 TYR A C 1
ATOM 610 O O . TYR A 1 79 ? -32.198 3.931 16.754 1.00 91.00 79 TYR A O 1
ATOM 618 N N . SER A 1 80 ? -30.276 2.818 17.129 1.00 86.62 80 SER A N 1
ATOM 619 C CA . SER A 1 80 ? -29.432 3.779 16.417 1.00 86.62 80 SER A CA 1
ATOM 620 C C . SER A 1 80 ? -29.638 3.580 14.912 1.00 86.62 80 SER A C 1
ATOM 622 O O . SER A 1 80 ? -29.403 2.497 14.371 1.00 86.62 80 SER A O 1
ATOM 624 N N . ARG A 1 81 ? -30.134 4.615 14.223 1.00 73.56 81 ARG A N 1
ATOM 625 C CA . ARG A 1 81 ? -30.250 4.661 12.753 1.00 73.56 81 ARG A CA 1
ATOM 626 C C . ARG A 1 81 ? -29.162 5.549 12.162 1.00 73.56 81 ARG A C 1
ATOM 628 O O . ARG A 1 81 ? -29.430 6.449 11.368 1.00 73.56 81 ARG A O 1
ATOM 635 N N . HIS A 1 82 ? -27.914 5.283 12.518 1.00 76.44 82 HIS A N 1
ATOM 636 C CA . HIS A 1 82 ? -26.800 5.813 11.746 1.00 76.44 82 HIS A CA 1
ATOM 637 C C . HIS A 1 82 ? -26.443 4.842 10.621 1.00 76.44 82 HIS A C 1
ATOM 639 O O . HIS A 1 82 ? -26.513 3.626 10.773 1.00 76.44 82 HIS A O 1
ATOM 645 N N . LYS A 1 83 ? -26.066 5.391 9.457 1.00 68.62 83 LYS A N 1
ATOM 646 C CA . LYS A 1 83 ? -25.846 4.655 8.194 1.00 68.62 83 LYS A CA 1
ATOM 647 C C . LYS A 1 83 ? -24.861 3.476 8.308 1.00 68.62 83 LYS A C 1
ATOM 649 O O . LYS A 1 83 ? -24.869 2.608 7.443 1.00 68.62 83 LYS A O 1
ATOM 654 N N . TYR A 1 84 ? -24.031 3.460 9.350 1.00 70.50 84 TYR A N 1
ATOM 655 C CA . TYR A 1 84 ? -23.003 2.447 9.597 1.00 70.50 84 TYR A CA 1
ATOM 656 C C . TYR A 1 84 ? -22.995 1.920 11.040 1.00 70.50 84 TYR A C 1
ATOM 658 O O . TYR A 1 84 ? -22.067 1.210 11.408 1.00 70.50 84 TYR A O 1
ATOM 666 N N . ASP A 1 85 ? -23.986 2.280 11.858 1.00 79.31 85 ASP A N 1
ATOM 667 C CA . ASP A 1 85 ? -24.035 1.934 13.282 1.00 79.31 85 ASP A CA 1
ATOM 668 C C . ASP A 1 85 ? -25.445 1.442 13.612 1.00 79.31 85 ASP A C 1
ATOM 670 O O . ASP A 1 85 ? -26.360 2.227 13.867 1.00 79.31 85 ASP A O 1
ATOM 674 N N . HIS A 1 86 ? -25.625 0.125 13.508 1.00 85.62 86 HIS A N 1
ATOM 675 C CA . HIS A 1 86 ? -26.862 -0.558 13.859 1.00 85.62 86 HIS A CA 1
ATOM 676 C C . HIS A 1 86 ? -26.727 -1.091 15.275 1.00 85.62 86 HIS A C 1
ATOM 678 O O . HIS A 1 86 ? -26.250 -2.201 15.465 1.00 85.62 86 HIS A O 1
ATOM 684 N N . ALA A 1 87 ? -27.168 -0.308 16.252 1.00 92.06 87 ALA A N 1
ATOM 685 C CA . ALA A 1 87 ? -27.146 -0.714 17.649 1.00 92.06 87 ALA A CA 1
ATOM 686 C C . ALA A 1 87 ? -28.544 -0.647 18.262 1.00 92.06 87 ALA A C 1
ATOM 688 O O . ALA A 1 87 ? -29.350 0.220 17.912 1.00 92.06 87 ALA A O 1
ATOM 689 N N . ILE A 1 88 ? -28.812 -1.557 19.192 1.00 94.06 88 ILE A N 1
ATOM 690 C CA . ILE A 1 88 ? -29.989 -1.545 20.055 1.00 94.06 88 ILE A CA 1
ATOM 691 C C . ILE A 1 88 ? -29.580 -0.996 21.413 1.00 94.06 88 ILE A C 1
ATOM 693 O O . ILE A 1 88 ? -28.582 -1.420 22.003 1.00 94.06 88 ILE A O 1
ATOM 697 N N . PHE A 1 89 ? -30.397 -0.084 21.928 1.00 95.75 89 PHE A N 1
ATOM 698 C CA . PHE A 1 89 ? -30.249 0.409 23.285 1.00 95.75 89 PHE A CA 1
ATOM 699 C C . PHE A 1 89 ? -31.084 -0.425 24.260 1.00 95.75 89 PHE A C 1
ATOM 701 O O . PHE A 1 89 ? -32.286 -0.639 24.081 1.00 95.75 89 PHE A O 1
ATOM 708 N N . SER A 1 90 ? -30.441 -0.898 25.319 1.00 96.06 90 SER A N 1
ATOM 709 C CA . SER A 1 90 ? -31.072 -1.596 26.441 1.00 96.06 90 SER A CA 1
ATOM 710 C C . SER A 1 90 ? -30.784 -0.853 27.742 1.00 96.06 90 SER A C 1
ATOM 712 O O . SER A 1 90 ? -29.873 -0.033 27.808 1.00 96.06 90 SER A O 1
ATOM 714 N N . ILE A 1 91 ? -31.560 -1.122 28.785 1.00 96.44 91 ILE A N 1
ATOM 715 C CA . ILE A 1 91 ? -31.363 -0.549 30.117 1.00 96.44 91 ILE A CA 1
ATOM 716 C C . ILE A 1 91 ? -31.016 -1.680 31.077 1.00 96.44 91 ILE A C 1
ATOM 718 O O . ILE A 1 91 ? -31.761 -2.656 31.170 1.00 96.44 91 ILE A O 1
ATOM 722 N N . ALA A 1 92 ? -29.916 -1.532 31.810 1.00 96.94 92 ALA A N 1
ATOM 723 C CA . ALA A 1 92 ? -29.610 -2.339 32.984 1.00 96.94 92 ALA A CA 1
ATOM 724 C C . ALA A 1 92 ? -30.014 -1.597 34.258 1.00 96.94 92 ALA A C 1
ATOM 726 O O . ALA A 1 92 ? -29.686 -0.426 34.432 1.00 96.94 92 ALA A O 1
ATOM 727 N N . GLN A 1 93 ? -30.694 -2.289 35.165 1.00 96.62 93 GLN A N 1
ATOM 728 C CA . GLN A 1 93 ? -30.959 -1.801 36.511 1.00 96.62 93 GLN A CA 1
ATOM 729 C C . GLN A 1 93 ? -29.785 -2.155 37.431 1.00 96.62 93 GLN A C 1
ATOM 731 O O . GLN A 1 93 ? -29.386 -3.319 37.498 1.00 96.62 93 GLN A O 1
ATOM 736 N N . LEU A 1 94 ? -29.246 -1.142 38.113 1.00 96.06 94 LEU A N 1
ATOM 737 C CA . LEU A 1 94 ? -28.186 -1.247 39.117 1.00 96.06 94 LEU A CA 1
ATOM 738 C C . LEU A 1 94 ? -28.706 -0.629 40.422 1.00 96.06 94 LEU A C 1
ATOM 740 O O . LEU A 1 94 ? -28.501 0.561 40.685 1.00 96.06 94 LEU A O 1
ATOM 744 N N . GLY A 1 95 ? -29.462 -1.410 41.193 1.00 94.19 95 GLY A N 1
ATOM 745 C CA . GLY A 1 95 ? -30.201 -0.928 42.355 1.00 94.19 95 GLY A CA 1
ATOM 746 C C . GLY A 1 95 ? -31.259 0.116 41.981 1.00 94.19 95 GLY A C 1
ATOM 747 O O . GLY A 1 95 ? -32.262 -0.184 41.326 1.00 94.19 95 GLY A O 1
ATOM 748 N N . ASP A 1 96 ? -31.032 1.355 42.416 1.00 93.81 96 ASP A N 1
ATOM 749 C CA . ASP A 1 96 ? -31.895 2.523 42.208 1.00 93.81 96 ASP A CA 1
ATOM 750 C C . ASP A 1 96 ? -31.568 3.319 40.932 1.00 93.81 96 ASP A C 1
ATOM 752 O O . ASP A 1 96 ? -32.328 4.207 40.540 1.00 93.81 96 ASP A O 1
ATOM 756 N N . ARG A 1 97 ? -30.451 3.001 40.268 1.00 95.50 97 ARG A N 1
ATOM 757 C CA . ARG A 1 97 ? -29.970 3.701 39.071 1.00 95.50 97 ARG A CA 1
ATOM 758 C C . ARG A 1 97 ? -30.117 2.843 37.817 1.00 95.50 97 ARG A C 1
ATOM 760 O O . ARG A 1 97 ? -30.146 1.613 37.866 1.00 95.50 97 ARG A O 1
ATOM 767 N N . LEU A 1 98 ? -30.190 3.513 36.672 1.00 95.94 98 LEU A N 1
ATOM 768 C CA . LEU A 1 98 ? -30.303 2.904 35.352 1.00 95.94 98 LEU A CA 1
ATOM 769 C C . LEU A 1 98 ? -29.016 3.131 34.554 1.00 95.94 98 LEU A C 1
ATOM 771 O O . LEU A 1 98 ? -28.543 4.257 34.423 1.00 95.94 98 LEU A O 1
ATOM 775 N N . LEU A 1 99 ? -28.460 2.064 33.989 1.00 97.00 99 LEU A N 1
ATOM 776 C CA . LEU A 1 99 ? -27.323 2.110 33.078 1.00 97.00 99 LEU A CA 1
ATOM 777 C C . LEU A 1 99 ? -27.812 1.888 31.647 1.00 97.00 99 LEU A C 1
ATOM 779 O O . LEU A 1 99 ? -28.451 0.876 31.354 1.00 97.00 99 LEU A O 1
ATOM 783 N N . LEU A 1 100 ? -27.488 2.813 30.747 1.00 97.06 100 LEU A N 1
ATOM 784 C CA . LEU A 1 100 ? -27.738 2.628 29.321 1.00 97.06 100 LEU A CA 1
ATOM 785 C C . LEU A 1 100 ? -26.723 1.629 28.747 1.00 97.06 100 LEU A C 1
ATOM 787 O O . LEU A 1 100 ? -25.527 1.739 29.007 1.00 97.06 100 LEU A O 1
ATOM 791 N N . ILE A 1 101 ? -27.189 0.662 27.962 1.00 97.44 101 ILE A N 1
ATOM 792 C CA . ILE A 1 101 ? -26.359 -0.331 27.277 1.00 97.44 101 ILE A CA 1
ATOM 793 C C . ILE A 1 101 ? -26.543 -0.169 25.772 1.00 97.44 101 ILE A C 1
ATOM 795 O O . ILE A 1 101 ? -27.670 -0.231 25.284 1.00 97.44 101 ILE A O 1
ATOM 799 N N . LYS A 1 102 ? -25.439 -0.029 25.040 1.00 96.50 102 LYS A N 1
ATOM 800 C CA . LYS A 1 102 ? -25.390 -0.106 23.579 1.00 96.50 102 LYS A CA 1
ATOM 801 C C . LYS A 1 102 ? -24.896 -1.496 23.165 1.00 96.50 102 LYS A C 1
ATOM 803 O O . LYS A 1 102 ? -23.834 -1.944 23.610 1.00 96.50 102 LYS A O 1
ATOM 808 N N . ALA A 1 103 ? -25.667 -2.198 22.341 1.00 95.88 103 ALA A N 1
ATOM 809 C CA . ALA A 1 103 ? -25.313 -3.538 21.883 1.00 95.88 103 ALA A CA 1
ATOM 810 C C . ALA A 1 103 ? -25.724 -3.805 20.437 1.00 95.88 103 ALA A C 1
ATOM 812 O O . ALA A 1 103 ? -26.671 -3.199 19.934 1.00 95.88 103 ALA A O 1
ATOM 813 N N . ALA A 1 104 ? -25.038 -4.761 19.812 1.00 93.12 104 ALA A N 1
ATOM 814 C CA . ALA A 1 104 ? -25.380 -5.228 18.478 1.00 93.12 104 ALA A CA 1
ATOM 815 C C . ALA A 1 104 ? -26.788 -5.855 18.464 1.00 93.12 104 ALA A C 1
ATOM 817 O O . ALA A 1 104 ? -27.208 -6.429 19.477 1.00 93.12 104 ALA A O 1
ATOM 818 N N . PRO A 1 105 ? -27.536 -5.780 17.348 1.00 90.38 105 PRO A N 1
ATOM 819 C CA . PRO A 1 105 ? -28.949 -6.152 17.316 1.00 90.38 105 PRO A CA 1
ATOM 820 C C . PRO A 1 105 ? -29.213 -7.637 17.572 1.00 90.38 105 PRO A C 1
ATOM 822 O O . PRO A 1 105 ? -30.291 -8.011 18.026 1.00 90.38 105 PRO A O 1
ATOM 825 N N . ASP A 1 106 ? -28.227 -8.473 17.268 1.00 90.44 106 ASP A N 1
ATOM 826 C CA . ASP A 1 106 ? -28.220 -9.923 17.416 1.00 90.44 106 ASP A CA 1
ATOM 827 C C . ASP A 1 106 ? -27.618 -10.391 18.752 1.00 90.44 106 ASP A C 1
ATOM 829 O O . ASP A 1 106 ? -27.649 -11.583 19.069 1.00 90.44 106 ASP A O 1
ATOM 833 N N . ARG A 1 107 ? -27.083 -9.473 19.567 1.00 90.56 107 ARG A N 1
ATOM 834 C CA . ARG A 1 107 ? -26.432 -9.825 20.827 1.00 90.56 107 ARG A CA 1
ATOM 835 C C . ARG A 1 107 ? -27.451 -10.023 21.944 1.00 90.56 107 ARG A C 1
ATOM 837 O O . ARG A 1 107 ? -28.077 -9.077 22.418 1.00 90.56 107 ARG A O 1
ATOM 844 N N . VAL A 1 108 ? -27.534 -11.253 22.444 1.00 90.62 108 VAL A N 1
ATOM 845 C CA . VAL A 1 108 ? -28.273 -11.565 23.673 1.00 90.62 108 VAL A CA 1
ATOM 846 C C . VAL A 1 108 ? -27.495 -11.025 24.875 1.00 90.62 108 VAL A C 1
ATOM 848 O O . VAL A 1 108 ? -26.330 -11.372 25.081 1.00 90.62 108 VAL A O 1
ATOM 851 N N . LEU A 1 109 ? -28.131 -10.154 25.659 1.00 94.06 109 LEU A N 1
ATOM 852 C CA . LEU A 1 109 ? -27.552 -9.581 26.873 1.00 94.06 109 LEU A CA 1
ATOM 853 C C . LEU A 1 109 ? -27.948 -10.423 28.090 1.00 94.06 109 LEU A C 1
ATOM 855 O O . LEU A 1 109 ? -29.130 -10.522 28.414 1.00 94.06 109 LEU A O 1
ATOM 859 N N . ASP A 1 110 ? -26.959 -10.990 28.780 1.00 93.94 110 ASP A N 1
ATOM 860 C CA . ASP A 1 110 ? -27.150 -11.648 30.075 1.00 93.94 110 ASP A CA 1
ATOM 861 C C . ASP A 1 110 ? -26.872 -10.651 31.205 1.00 93.94 110 ASP A C 1
ATOM 863 O O . ASP A 1 110 ? -25.767 -10.115 31.313 1.00 93.94 110 ASP A O 1
ATOM 867 N N . ALA A 1 111 ? -27.865 -10.429 32.070 1.00 93.56 111 ALA A N 1
ATOM 868 C CA . ALA A 1 111 ? -27.753 -9.553 33.232 1.00 93.56 111 ALA A CA 1
ATOM 869 C C . ALA A 1 111 ? -26.598 -9.953 34.170 1.00 93.56 111 ALA A C 1
ATOM 871 O O . ALA A 1 111 ? -26.011 -9.091 34.820 1.00 93.56 111 ALA A O 1
ATOM 872 N N . ARG A 1 112 ? -26.221 -11.239 34.211 1.00 93.81 112 ARG A N 1
ATOM 873 C CA . ARG A 1 112 ? -25.142 -11.757 35.070 1.00 93.81 112 ARG A CA 1
ATOM 874 C C . ARG A 1 112 ? -23.745 -11.626 34.465 1.00 93.81 112 ARG A C 1
ATOM 876 O O . ARG A 1 112 ? -22.764 -11.855 35.169 1.00 93.81 112 ARG A O 1
ATOM 883 N N . ALA A 1 113 ? -23.637 -11.293 33.182 1.00 93.81 113 ALA A N 1
ATOM 884 C CA . ALA A 1 113 ? -22.373 -11.304 32.451 1.00 93.81 113 ALA A CA 1
ATOM 885 C C . ALA A 1 113 ? -22.303 -10.165 31.424 1.00 93.81 113 ALA A C 1
ATOM 887 O O . ALA A 1 113 ? -21.993 -10.371 30.248 1.00 93.81 113 ALA A O 1
ATOM 888 N N . LEU A 1 114 ? -22.586 -8.938 31.864 1.00 96.56 114 LEU A N 1
ATOM 889 C CA . LEU A 1 114 ? -22.463 -7.768 31.005 1.00 96.56 114 LEU A CA 1
ATOM 890 C C . LEU A 1 114 ? -20.997 -7.359 30.899 1.00 96.56 114 LEU A C 1
ATOM 892 O O . LEU A 1 114 ? -20.334 -7.139 31.907 1.00 96.56 114 LEU A O 1
ATOM 896 N N . SER A 1 115 ? -20.496 -7.217 29.674 1.00 96.75 115 SER A N 1
ATOM 897 C CA . SER A 1 115 ? -19.127 -6.770 29.413 1.00 96.75 115 SER A CA 1
ATOM 898 C C . SER A 1 115 ? -19.094 -5.746 28.289 1.00 96.75 115 SER A C 1
ATOM 900 O O . SER A 1 115 ? -19.724 -5.959 27.248 1.00 96.75 115 SER A O 1
ATOM 902 N N . GLY A 1 116 ? -18.314 -4.686 28.456 1.00 96.62 116 GLY A N 1
ATOM 903 C CA . GLY A 1 116 ? -18.187 -3.643 27.447 1.00 96.62 116 GLY A CA 1
ATOM 904 C C . GLY A 1 116 ? -17.298 -2.495 27.894 1.00 96.62 116 GLY A C 1
ATOM 905 O O . GLY A 1 116 ? -16.742 -2.493 28.992 1.00 96.62 116 GLY A O 1
ATOM 906 N N . GLY A 1 117 ? -17.146 -1.514 27.017 1.00 96.75 117 GLY A N 1
ATOM 907 C CA . GLY A 1 117 ? -16.483 -0.266 27.338 1.00 96.75 117 GLY A CA 1
ATOM 908 C C . GLY A 1 117 ? -17.439 0.732 27.984 1.00 96.75 117 GLY A C 1
ATOM 909 O O . GLY A 1 117 ? -18.454 1.072 27.385 1.00 96.75 117 GLY A O 1
ATOM 910 N N . LEU A 1 118 ? -17.100 1.260 29.159 1.00 97.00 118 LEU A N 1
ATOM 911 C CA . LEU A 1 118 ? -17.775 2.427 29.716 1.00 97.00 118 LEU A CA 1
ATOM 912 C C . LEU A 1 118 ? -17.453 3.665 28.873 1.00 97.00 118 LEU A C 1
ATOM 914 O O . LEU A 1 118 ? -16.289 3.978 28.594 1.00 97.00 118 LEU A O 1
ATOM 918 N N . LEU A 1 119 ? -18.510 4.353 28.462 1.00 95.62 119 LEU A N 1
ATOM 919 C CA . LEU A 1 119 ? -18.499 5.584 27.685 1.00 95.62 119 LEU A CA 1
ATOM 920 C C . LEU A 1 119 ? -19.391 6.632 28.360 1.00 95.62 119 LEU A C 1
ATOM 922 O O . LEU A 1 119 ? -20.161 6.299 29.254 1.00 95.62 119 LEU A O 1
ATOM 926 N N . ALA A 1 120 ? -19.289 7.896 27.952 1.00 95.62 120 ALA A N 1
ATOM 927 C CA . ALA A 1 120 ? -20.212 8.926 28.405 1.00 95.62 120 ALA A CA 1
ATOM 928 C C . ALA A 1 120 ? -21.592 8.581 27.852 1.00 95.62 120 ALA A C 1
ATOM 930 O O . ALA A 1 120 ? -21.697 8.138 26.705 1.00 95.62 120 ALA A O 1
ATOM 931 N N . ALA A 1 121 ? -22.623 8.728 28.676 1.00 93.88 121 ALA A N 1
ATOM 932 C CA . ALA A 1 121 ? -23.967 8.413 28.238 1.00 93.88 121 ALA A CA 1
ATOM 933 C C . ALA A 1 121 ? -24.416 9.369 27.126 1.00 93.88 121 ALA A C 1
ATOM 935 O O . ALA A 1 121 ? -24.171 10.575 27.188 1.00 93.88 121 ALA A O 1
ATOM 936 N N . ASP A 1 122 ? -25.092 8.825 26.118 1.00 92.50 122 ASP A N 1
ATOM 937 C CA . ASP A 1 122 ? -25.702 9.626 25.066 1.00 92.50 122 ASP A CA 1
ATOM 938 C C . ASP A 1 122 ? -26.984 10.292 25.590 1.00 92.50 122 ASP A C 1
ATOM 940 O O . ASP A 1 122 ? -28.029 9.653 25.759 1.00 92.50 122 ASP A O 1
ATOM 944 N N . ILE A 1 123 ? -26.881 11.594 25.863 1.00 91.69 123 ILE A N 1
ATOM 945 C CA . ILE A 1 123 ? -27.953 12.419 26.428 1.00 91.69 123 ILE A CA 1
ATOM 946 C C . ILE A 1 123 ? -29.171 12.446 25.496 1.00 91.69 123 ILE A C 1
ATOM 948 O O . ILE A 1 123 ? -30.309 12.438 25.972 1.00 91.69 123 ILE A O 1
ATOM 952 N N . GLU A 1 124 ? -28.962 12.431 24.177 1.00 91.25 124 GLU A N 1
ATOM 953 C CA . GLU A 1 124 ? -30.064 12.442 23.214 1.00 91.25 124 GLU A CA 1
ATOM 954 C C . GLU A 1 124 ? -30.864 11.142 23.295 1.00 91.25 124 GLU A C 1
ATOM 956 O O . GLU A 1 124 ? -32.095 11.172 23.404 1.00 91.25 124 GLU A O 1
ATOM 961 N N . THR A 1 125 ? -30.165 10.004 23.324 1.00 91.50 125 THR A N 1
ATOM 962 C CA . THR A 1 125 ? -30.780 8.681 23.474 1.00 91.50 125 THR A CA 1
ATOM 963 C C . THR A 1 125 ? -31.493 8.541 24.819 1.00 91.50 125 THR A C 1
ATOM 965 O O . THR A 1 125 ? -32.634 8.071 24.857 1.00 91.50 125 THR A O 1
ATOM 968 N N . ILE A 1 126 ? -30.899 9.021 25.920 1.00 91.69 126 ILE A N 1
ATOM 969 C CA . ILE A 1 126 ? -31.572 9.071 27.231 1.00 91.69 126 ILE A CA 1
ATOM 970 C C . ILE A 1 126 ? -32.869 9.883 27.141 1.00 91.69 126 ILE A C 1
ATOM 972 O O . ILE A 1 126 ? -33.914 9.439 27.626 1.00 91.69 126 ILE A O 1
ATOM 976 N N . GLY A 1 127 ? -32.840 11.045 26.485 1.00 89.94 127 GLY A N 1
ATOM 977 C CA . GLY A 1 127 ? -34.018 11.887 26.293 1.00 89.94 127 GLY A CA 1
ATOM 978 C C . GLY A 1 127 ? -35.100 11.243 25.415 1.00 89.94 127 GLY A C 1
ATOM 979 O O . GLY A 1 127 ? -36.292 11.472 25.634 1.00 89.94 127 GLY A O 1
ATOM 980 N N . GLN A 1 128 ? -34.727 10.433 24.421 1.00 89.38 128 GLN A N 1
ATOM 981 C CA . GLN A 1 128 ? -35.676 9.665 23.604 1.00 89.38 128 GLN A CA 1
ATOM 982 C C . GLN A 1 128 ? -36.332 8.536 24.408 1.00 89.38 128 GLN A C 1
ATOM 984 O O . GLN A 1 128 ? -37.559 8.424 24.427 1.00 89.38 128 GLN A O 1
ATOM 989 N N . ILE A 1 129 ? -35.533 7.748 25.130 1.00 89.88 129 ILE A N 1
ATOM 990 C CA . ILE A 1 129 ? -36.014 6.647 25.974 1.00 89.88 129 ILE A CA 1
ATOM 991 C C . ILE A 1 129 ? -36.931 7.179 27.083 1.00 89.88 129 ILE A C 1
ATOM 993 O O . ILE A 1 129 ? -38.009 6.634 27.318 1.00 89.88 129 ILE A O 1
ATOM 997 N N . SER A 1 130 ? -36.553 8.285 27.726 1.00 88.50 130 SER A N 1
ATOM 998 C CA . SER A 1 130 ? -37.334 8.892 28.812 1.00 88.50 130 SER A CA 1
ATOM 999 C C . SER A 1 130 ? -38.729 9.330 28.353 1.00 88.50 130 SER A C 1
ATOM 1001 O O . SER A 1 130 ? -39.710 9.127 29.071 1.00 88.50 130 SER A O 1
ATOM 1003 N N . ARG A 1 131 ? -38.843 9.856 27.123 1.00 86.19 131 ARG A N 1
ATOM 1004 C CA . ARG A 1 131 ? -40.130 10.214 26.502 1.00 86.19 131 ARG A CA 1
ATOM 1005 C C . ARG A 1 131 ? -41.013 8.993 26.236 1.00 86.19 131 ARG A C 1
ATOM 1007 O O . ARG A 1 131 ? -42.221 9.066 26.445 1.00 86.19 131 ARG A O 1
ATOM 1014 N N . LEU A 1 132 ? -40.425 7.871 25.816 1.00 83.31 132 LEU A N 1
ATOM 1015 C CA . LEU A 1 132 ? -41.158 6.624 25.563 1.00 83.31 132 LEU A CA 1
ATOM 1016 C C . LEU A 1 132 ? -41.708 5.988 26.845 1.00 83.31 132 LEU A C 1
ATOM 1018 O O . LEU A 1 132 ? -42.805 5.436 26.837 1.00 83.31 132 LEU A O 1
ATOM 1022 N N . VAL A 1 133 ? -40.975 6.100 27.955 1.00 77.88 133 VAL A N 1
ATOM 1023 C CA . VAL A 1 133 ? -41.331 5.459 29.232 1.00 77.88 133 VAL A CA 1
ATOM 1024 C C . VAL A 1 133 ? -42.449 6.208 29.987 1.00 77.88 133 VAL A C 1
ATOM 1026 O O . VAL A 1 133 ? -42.942 5.705 30.993 1.00 77.88 133 VAL A O 1
ATOM 1029 N N . LYS A 1 134 ? -42.910 7.377 29.502 1.00 69.00 134 LYS A N 1
ATOM 1030 C CA . LYS A 1 134 ? -44.006 8.183 30.093 1.00 69.00 134 LYS A CA 1
ATOM 1031 C C . LYS A 1 134 ? -43.896 8.377 31.620 1.00 69.00 134 LYS A C 1
ATOM 1033 O O . LYS A 1 134 ? -44.907 8.511 32.307 1.00 69.00 134 LYS A O 1
ATOM 1038 N N . ARG A 1 135 ? -42.679 8.403 32.178 1.00 62.69 135 ARG A N 1
ATOM 1039 C CA . ARG A 1 135 ? -42.476 8.731 33.596 1.00 62.69 135 ARG A CA 1
ATOM 1040 C C . ARG A 1 135 ? -42.661 10.235 33.779 1.00 62.69 135 ARG A C 1
ATOM 1042 O O . ARG A 1 135 ? -41.889 11.027 33.252 1.00 62.69 135 ARG A O 1
ATOM 1049 N N . SER A 1 136 ? -43.686 10.618 34.531 1.00 45.56 136 SER A N 1
ATOM 1050 C CA . SER A 1 136 ? -43.905 11.979 35.017 1.00 45.56 136 SER A CA 1
ATOM 1051 C C . SER A 1 136 ? -42.842 12.319 36.073 1.00 45.56 136 SER A C 1
ATOM 1053 O O . SER A 1 136 ? -43.021 12.020 37.251 1.00 45.56 136 SER A O 1
ATOM 1055 N N . GLY A 1 137 ? -41.698 12.857 35.642 1.00 62.34 137 GLY A N 1
ATOM 1056 C CA . GLY A 1 137 ? -40.576 13.263 36.498 1.00 62.34 137 GLY A CA 1
ATOM 1057 C C . GLY A 1 137 ? -39.261 13.388 35.719 1.00 62.34 137 GLY A C 1
ATOM 1058 O O . GLY A 1 137 ? -39.203 13.024 34.545 1.00 62.34 137 GLY A O 1
ATOM 1059 N N . ASP A 1 138 ? -38.204 13.886 36.369 1.00 71.19 138 ASP A N 1
ATOM 1060 C CA . ASP A 1 138 ? -36.858 14.029 35.792 1.00 71.19 138 ASP A CA 1
ATOM 1061 C C . ASP A 1 138 ? -36.178 12.654 35.623 1.00 71.19 138 ASP A C 1
ATOM 1063 O O . ASP A 1 138 ? -35.291 12.255 36.376 1.00 71.19 138 ASP A O 1
ATOM 1067 N N . ALA A 1 139 ? -36.663 11.863 34.659 1.00 73.81 139 ALA A N 1
ATOM 1068 C CA . ALA A 1 139 ? -36.188 10.507 34.380 1.00 73.81 139 ALA A CA 1
ATOM 1069 C C . ALA A 1 139 ? -34.686 10.463 34.052 1.00 73.81 139 ALA A C 1
ATOM 1071 O O . ALA A 1 139 ? -34.040 9.445 34.298 1.00 73.81 139 ALA A O 1
ATOM 1072 N N . SER A 1 140 ? -34.124 11.576 33.578 1.00 78.69 140 SER A N 1
ATOM 1073 C CA . SER A 1 140 ? -32.693 11.766 33.345 1.00 78.69 140 SER A CA 1
ATOM 1074 C C . SER A 1 140 ? -31.870 11.568 34.621 1.00 78.69 140 SER A C 1
ATOM 1076 O O . SER A 1 140 ? -30.792 10.987 34.558 1.00 78.69 140 SER A O 1
ATOM 1078 N N . ALA A 1 141 ? -32.396 11.963 35.788 1.00 86.62 141 ALA A N 1
ATOM 1079 C CA . ALA A 1 141 ? -31.714 11.804 37.074 1.00 86.62 141 ALA A CA 1
ATOM 1080 C C . ALA A 1 141 ? -31.580 10.332 37.509 1.00 86.62 141 ALA A C 1
ATOM 1082 O O . ALA A 1 141 ? -30.704 9.995 38.310 1.00 86.62 141 ALA A O 1
ATOM 1083 N N . ALA A 1 142 ? -32.426 9.440 36.980 1.00 91.75 142 ALA A N 1
ATOM 1084 C CA . ALA A 1 142 ? -32.338 8.007 37.252 1.00 91.75 142 ALA A CA 1
ATOM 1085 C C . ALA A 1 142 ? -31.218 7.327 36.449 1.00 91.75 142 ALA A C 1
ATOM 1087 O O . ALA A 1 142 ? -30.722 6.281 36.873 1.00 91.75 142 ALA A O 1
ATOM 1088 N N . PHE A 1 143 ? -30.810 7.899 35.312 1.00 94.88 143 PHE A N 1
ATOM 1089 C CA . PHE A 1 143 ? -29.723 7.359 34.503 1.00 94.88 143 PHE A CA 1
ATOM 1090 C C . PHE A 1 143 ? -28.357 7.735 35.077 1.00 94.88 143 PHE A C 1
ATOM 1092 O O . PHE A 1 143 ? -28.142 8.835 35.586 1.00 94.88 143 PHE A O 1
ATOM 1099 N N . LEU A 1 144 ? -27.415 6.803 34.983 1.00 95.88 144 LEU A N 1
ATOM 1100 C CA . LEU A 1 144 ? -26.008 7.081 35.238 1.00 95.88 144 LEU A CA 1
ATOM 1101 C C . LEU A 1 144 ? -25.431 7.964 34.118 1.00 95.88 144 LEU A C 1
ATOM 1103 O O . LEU A 1 144 ? -25.847 7.837 32.965 1.00 95.88 144 LEU A O 1
ATOM 1107 N N . PRO A 1 145 ? -24.423 8.809 34.414 1.00 95.38 145 PRO A N 1
ATOM 1108 C CA . PRO A 1 145 ? -23.774 9.666 33.413 1.00 95.38 145 PRO A CA 1
ATOM 1109 C C . PRO A 1 145 ? -22.886 8.883 32.427 1.00 95.38 145 PRO A C 1
ATOM 1111 O O . PRO A 1 145 ? -22.237 9.465 31.555 1.00 95.38 145 PRO A O 1
ATOM 1114 N N . VAL A 1 146 ? -22.835 7.558 32.564 1.00 96.81 146 VAL A N 1
ATOM 1115 C CA . VAL A 1 146 ? -22.076 6.641 31.719 1.00 96.81 146 VAL A CA 1
ATOM 1116 C C . VAL A 1 146 ? -22.997 5.605 31.085 1.00 96.81 146 VAL A C 1
ATOM 1118 O O . VAL A 1 146 ? -24.071 5.304 31.600 1.00 96.81 146 VAL A O 1
ATOM 1121 N N . MET A 1 147 ? -22.559 5.042 29.966 1.00 97.06 147 MET A N 1
ATOM 1122 C CA . MET A 1 147 ? -23.202 3.925 29.283 1.00 97.06 147 MET A CA 1
ATOM 1123 C C . MET A 1 147 ? -22.204 2.793 29.051 1.00 97.06 147 MET A C 1
ATOM 1125 O O . MET A 1 147 ? -20.998 3.026 28.965 1.00 97.06 147 MET A O 1
ATOM 1129 N N . LEU A 1 148 ? -22.707 1.569 28.924 1.00 97.38 148 LEU A N 1
ATOM 1130 C CA . LEU A 1 148 ? -21.919 0.395 28.571 1.00 97.38 148 LEU A CA 1
ATOM 1131 C C . LEU A 1 148 ? -22.051 0.113 27.075 1.00 97.38 148 LEU A C 1
ATOM 1133 O O . LEU A 1 148 ? -23.108 -0.303 26.610 1.00 97.38 148 LEU A O 1
ATOM 1137 N N . ASP A 1 149 ? -20.972 0.294 26.326 1.00 96.75 149 ASP A N 1
ATOM 1138 C CA . ASP A 1 149 ? -20.898 -0.097 24.922 1.00 96.75 149 ASP A CA 1
ATOM 1139 C C . ASP A 1 149 ? -20.280 -1.489 24.801 1.00 96.75 149 ASP A C 1
ATOM 1141 O O . ASP A 1 149 ? -19.083 -1.689 25.022 1.00 96.75 149 ASP A O 1
ATOM 1145 N N . THR A 1 150 ? -21.112 -2.471 24.472 1.00 95.69 150 THR A N 1
ATOM 1146 C CA . THR A 1 150 ? -20.688 -3.871 24.375 1.00 95.69 150 THR A CA 1
ATOM 1147 C C . THR A 1 150 ? -19.925 -4.173 23.082 1.00 95.69 150 THR A C 1
ATOM 1149 O O . THR A 1 150 ? -19.236 -5.193 23.007 1.00 95.69 150 THR A O 1
ATOM 1152 N N . GLU A 1 151 ? -20.011 -3.310 22.070 1.00 93.75 151 GLU A N 1
ATOM 1153 C CA . GLU A 1 151 ? -19.287 -3.462 20.802 1.00 93.75 151 GLU A CA 1
ATOM 1154 C C . GLU A 1 151 ? -17.843 -2.961 20.907 1.00 93.75 151 GLU A C 1
ATOM 1156 O O . GLU A 1 151 ? -16.944 -3.415 20.181 1.00 93.75 151 GLU A O 1
ATOM 1161 N N . LYS A 1 152 ? -17.590 -2.073 21.873 1.00 89.06 152 LYS A N 1
ATOM 1162 C CA . LYS A 1 152 ? -16.245 -1.642 22.236 1.00 89.06 152 LYS A CA 1
ATOM 1163 C C . LYS A 1 152 ? -15.458 -2.827 22.814 1.00 89.06 152 LYS A C 1
ATOM 1165 O O . LYS A 1 152 ? -15.957 -3.563 23.659 1.00 89.06 152 LYS A O 1
ATOM 1170 N N . TYR A 1 153 ? -14.211 -2.995 22.366 1.00 92.06 153 TYR A N 1
ATOM 1171 C CA . TYR A 1 153 ? -13.311 -4.116 22.713 1.00 92.06 153 TYR A CA 1
ATOM 1172 C C . TYR A 1 153 ? -13.664 -5.483 22.112 1.00 92.06 153 TYR A C 1
ATOM 1174 O O . TYR A 1 153 ? -13.070 -6.491 22.490 1.00 92.06 153 TYR A O 1
ATOM 1182 N N . THR A 1 154 ? -14.567 -5.541 21.131 1.00 92.00 154 THR A N 1
ATOM 1183 C CA . THR A 1 154 ? -14.722 -6.757 20.321 1.00 92.00 154 THR A CA 1
ATOM 1184 C C . THR A 1 154 ? -13.423 -7.092 19.585 1.00 92.00 154 THR A C 1
ATOM 1186 O O . THR A 1 154 ? -12.642 -6.206 19.224 1.00 92.00 154 THR A O 1
ATOM 1189 N N . SER A 1 155 ? -13.195 -8.380 19.312 1.00 89.69 155 SER A N 1
ATOM 1190 C CA . SER A 1 155 ? -12.035 -8.833 18.530 1.00 89.69 155 SER A CA 1
ATOM 1191 C C . SER A 1 155 ? -11.964 -8.141 17.167 1.00 89.69 155 SER A C 1
ATOM 1193 O O . SER A 1 155 ? -10.878 -7.783 16.719 1.00 89.69 155 SER A O 1
ATOM 1195 N N . ALA A 1 156 ? -13.119 -7.876 16.551 1.00 90.88 156 ALA A N 1
ATOM 1196 C CA . ALA A 1 156 ? -13.232 -7.123 15.308 1.00 90.88 156 ALA A CA 1
ATOM 1197 C C . ALA A 1 156 ? -12.779 -5.660 15.460 1.00 90.88 156 ALA A C 1
ATOM 1199 O O . ALA A 1 156 ? -11.958 -5.201 14.666 1.00 90.88 156 ALA A O 1
ATOM 1200 N N . ALA A 1 157 ? -13.249 -4.939 16.487 1.00 91.31 157 ALA A N 1
ATOM 1201 C CA . ALA A 1 157 ? -12.843 -3.553 16.732 1.00 91.31 157 ALA A CA 1
ATOM 1202 C C . ALA A 1 157 ? -11.334 -3.440 17.002 1.00 91.31 157 ALA A C 1
ATOM 1204 O O . ALA A 1 157 ? -10.651 -2.578 16.451 1.00 91.31 157 ALA A O 1
ATOM 1205 N N . VAL A 1 158 ? -10.793 -4.355 17.808 1.00 93.81 158 VAL A N 1
ATOM 1206 C CA . VAL A 1 158 ? -9.359 -4.400 18.111 1.00 93.81 158 VAL A CA 1
ATOM 1207 C C . VAL A 1 158 ? -8.550 -4.728 16.860 1.00 93.81 158 VAL A C 1
ATOM 1209 O O . VAL A 1 158 ? -7.570 -4.043 16.570 1.00 93.81 158 VAL A O 1
ATOM 1212 N N . ALA A 1 159 ? -8.972 -5.732 16.085 1.00 95.88 159 ALA A N 1
ATOM 1213 C CA . ALA A 1 159 ? -8.319 -6.087 14.831 1.00 95.88 159 ALA A CA 1
ATOM 1214 C C . ALA A 1 159 ? -8.310 -4.909 13.850 1.00 95.88 159 ALA A C 1
ATOM 1216 O O . ALA A 1 159 ? -7.277 -4.647 13.240 1.00 95.88 159 ALA A O 1
ATOM 1217 N N . ALA A 1 160 ? -9.409 -4.159 13.736 1.00 95.75 160 ALA A N 1
ATOM 1218 C CA . ALA A 1 160 ? -9.481 -2.981 12.876 1.00 95.75 160 ALA A CA 1
ATOM 1219 C C . ALA A 1 160 ? -8.437 -1.919 13.263 1.00 95.75 160 ALA A C 1
ATOM 1221 O O . ALA A 1 160 ? -7.690 -1.456 12.399 1.00 95.75 160 ALA A O 1
ATOM 1222 N N . VAL A 1 161 ? -8.322 -1.585 14.556 1.00 96.12 161 VAL A N 1
ATOM 1223 C CA . VAL A 1 161 ? -7.316 -0.627 15.055 1.00 96.12 161 VAL A CA 1
ATOM 1224 C C . VAL A 1 161 ? -5.894 -1.145 14.820 1.00 96.12 161 VAL A C 1
ATOM 1226 O O . VAL A 1 161 ? -5.039 -0.411 14.323 1.00 96.12 161 VAL A O 1
ATOM 1229 N N . LEU A 1 162 ? -5.632 -2.422 15.115 1.00 96.69 162 LEU A N 1
ATOM 1230 C CA . LEU A 1 162 ? -4.310 -3.017 14.912 1.00 96.69 162 LEU A CA 1
ATOM 1231 C C . LEU A 1 162 ? -3.919 -3.063 13.433 1.00 96.69 162 LEU A C 1
ATOM 1233 O O . LEU A 1 162 ? -2.778 -2.752 13.113 1.00 96.69 162 LEU A O 1
ATOM 1237 N N . ILE A 1 163 ? -4.840 -3.393 12.524 1.00 97.62 163 ILE A N 1
ATOM 1238 C CA . ILE A 1 163 ? -4.591 -3.375 11.074 1.00 97.62 163 ILE A CA 1
ATOM 1239 C C . ILE A 1 163 ? -4.286 -1.949 10.606 1.00 97.62 163 ILE A C 1
ATOM 1241 O O . ILE A 1 163 ? -3.334 -1.748 9.847 1.00 97.62 163 ILE A O 1
ATOM 1245 N N . LEU A 1 164 ? -5.051 -0.961 11.084 1.00 96.75 164 LEU A N 1
ATOM 1246 C CA . LEU A 1 164 ? -4.867 0.449 10.735 1.00 96.75 164 LEU A CA 1
ATOM 1247 C C . LEU A 1 164 ? -3.473 0.972 11.120 1.00 96.75 164 LEU A C 1
ATOM 1249 O O . LEU A 1 164 ? -2.928 1.815 10.413 1.00 96.75 164 LEU A O 1
ATOM 1253 N N . ILE A 1 165 ? -2.877 0.443 12.193 1.00 97.69 165 ILE A N 1
ATOM 1254 C CA . ILE A 1 165 ? -1.516 0.776 12.643 1.00 97.69 165 ILE A CA 1
ATOM 1255 C C . ILE A 1 165 ? -0.461 -0.100 11.943 1.00 97.69 165 ILE A C 1
ATOM 1257 O O . ILE A 1 165 ? 0.554 0.401 11.453 1.00 97.69 165 ILE A O 1
ATOM 1261 N N . ALA A 1 166 ? -0.688 -1.412 11.869 1.00 97.75 166 ALA A N 1
ATOM 1262 C CA . ALA A 1 166 ? 0.293 -2.383 11.392 1.00 97.75 166 ALA A CA 1
ATOM 1263 C C . ALA A 1 166 ? 0.569 -2.259 9.889 1.00 97.75 166 ALA A C 1
ATOM 1265 O O . ALA A 1 166 ? 1.721 -2.384 9.472 1.00 97.75 166 ALA A O 1
ATOM 1266 N N . VAL A 1 167 ? -0.451 -1.987 9.066 1.00 98.19 167 VAL A N 1
ATOM 1267 C CA . VAL A 1 167 ? -0.283 -1.877 7.607 1.00 98.19 167 VAL A CA 1
ATOM 1268 C C . VAL A 1 167 ? 0.651 -0.716 7.227 1.00 98.19 167 VAL A C 1
ATOM 1270 O O . VAL A 1 167 ? 1.619 -0.966 6.500 1.00 98.19 167 VAL A O 1
ATOM 1273 N N . PRO A 1 168 ? 0.460 0.526 7.721 1.00 98.06 168 PRO A N 1
ATOM 1274 C CA . PRO A 1 168 ? 1.415 1.608 7.492 1.00 98.06 168 PRO A CA 1
ATOM 1275 C C . PRO A 1 168 ? 2.833 1.274 7.965 1.00 98.06 168 PRO A C 1
ATOM 1277 O O . PRO A 1 168 ? 3.781 1.494 7.213 1.00 98.06 168 PRO A O 1
ATOM 1280 N N . LEU A 1 169 ? 2.997 0.694 9.160 1.00 98.12 169 LEU A N 1
ATOM 1281 C CA . LEU A 1 169 ? 4.319 0.333 9.688 1.00 98.12 169 LEU A CA 1
ATOM 1282 C C . LEU A 1 169 ? 5.017 -0.736 8.833 1.00 98.12 169 LEU A C 1
ATOM 1284 O O . LEU A 1 169 ? 6.206 -0.611 8.536 1.00 98.12 169 LEU A O 1
ATOM 1288 N N . ALA A 1 170 ? 4.280 -1.746 8.364 1.00 98.12 170 ALA A N 1
ATOM 1289 C CA . ALA A 1 170 ? 4.806 -2.759 7.453 1.00 98.12 170 ALA A CA 1
ATOM 1290 C C . ALA A 1 170 ? 5.256 -2.142 6.118 1.00 98.12 170 ALA A C 1
ATOM 1292 O O . ALA A 1 170 ? 6.321 -2.485 5.598 1.00 98.12 170 ALA A O 1
ATOM 1293 N N . LEU A 1 171 ? 4.489 -1.188 5.576 1.00 97.81 171 LEU A N 1
ATOM 1294 C CA . LEU A 1 171 ? 4.874 -0.446 4.373 1.00 97.81 171 LEU A CA 1
ATOM 1295 C C . LEU A 1 171 ? 6.123 0.414 4.604 1.00 97.81 171 LEU A C 1
ATOM 1297 O O . LEU A 1 171 ? 6.999 0.437 3.738 1.00 97.81 171 LEU A O 1
ATOM 1301 N N . VAL A 1 172 ? 6.243 1.067 5.763 1.00 98.06 172 VAL A N 1
ATOM 1302 C CA . VAL A 1 172 ? 7.438 1.832 6.154 1.00 98.06 172 VAL A CA 1
ATOM 1303 C C . VAL A 1 172 ? 8.665 0.928 6.221 1.0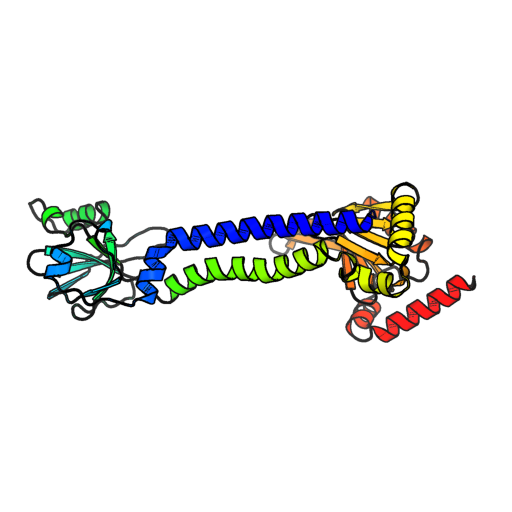0 98.06 172 VAL A C 1
ATOM 1305 O O . VAL A 1 172 ? 9.684 1.259 5.623 1.00 98.06 172 VAL A O 1
ATOM 1308 N N . ALA A 1 173 ? 8.574 -0.242 6.855 1.00 97.69 173 ALA A N 1
ATOM 1309 C CA . ALA A 1 173 ? 9.685 -1.191 6.904 1.00 97.69 173 ALA A CA 1
ATOM 1310 C C . ALA A 1 173 ? 10.080 -1.679 5.494 1.00 97.69 173 ALA A C 1
ATOM 1312 O O . ALA A 1 173 ? 11.255 -1.665 5.115 1.00 97.69 173 ALA A O 1
ATOM 1313 N N . LEU A 1 174 ? 9.089 -2.049 4.676 1.00 96.81 174 LEU A N 1
ATOM 1314 C CA . LEU A 1 174 ? 9.289 -2.634 3.350 1.00 96.81 174 LEU A CA 1
ATOM 1315 C C . LEU A 1 174 ? 9.823 -1.635 2.307 1.00 96.81 174 LEU A C 1
ATOM 1317 O O . LEU A 1 174 ? 10.664 -1.988 1.470 1.00 96.81 174 LEU A O 1
ATOM 1321 N N . ILE A 1 175 ? 9.283 -0.415 2.294 1.00 95.88 175 ILE A N 1
ATOM 1322 C CA . ILE A 1 175 ? 9.644 0.642 1.343 1.00 95.88 175 ILE A CA 1
ATOM 1323 C C . ILE A 1 175 ? 10.835 1.427 1.883 1.00 95.88 175 ILE A C 1
ATOM 1325 O O . ILE A 1 175 ? 11.811 1.604 1.156 1.00 95.88 175 ILE A O 1
ATOM 1329 N N . GLY A 1 176 ? 10.787 1.837 3.150 1.00 95.94 176 GLY A N 1
ATOM 1330 C CA . GLY A 1 176 ? 11.821 2.625 3.814 1.00 95.94 176 GLY A CA 1
ATOM 1331 C C . GLY A 1 176 ? 13.155 1.895 3.879 1.00 95.94 176 GLY A C 1
ATOM 1332 O O . GLY A 1 176 ? 14.163 2.476 3.493 1.00 95.94 176 GLY A O 1
ATOM 1333 N N . GLY A 1 177 ? 13.174 0.602 4.224 1.00 94.69 177 GLY A N 1
ATOM 1334 C CA . GLY A 1 177 ? 14.413 -0.185 4.226 1.00 94.69 177 GLY A CA 1
ATOM 1335 C C . GLY A 1 177 ? 15.084 -0.239 2.847 1.00 94.69 177 GLY A C 1
ATOM 1336 O O . GLY A 1 177 ? 16.290 -0.020 2.711 1.00 94.69 177 GLY A O 1
ATOM 1337 N N . ARG A 1 178 ? 14.294 -0.440 1.781 1.00 94.38 178 ARG A N 1
ATOM 1338 C CA . ARG A 1 178 ? 14.806 -0.432 0.399 1.00 94.38 178 ARG A CA 1
ATOM 1339 C C . ARG A 1 178 ? 15.225 0.962 -0.060 1.00 94.38 178 ARG A C 1
ATOM 1341 O O . ARG A 1 178 ? 16.232 1.088 -0.754 1.00 94.38 178 ARG A O 1
ATOM 1348 N N . ALA A 1 179 ? 14.458 1.990 0.288 1.00 95.06 179 ALA A N 1
ATOM 1349 C CA . ALA A 1 179 ? 14.748 3.374 -0.066 1.00 95.06 179 ALA A CA 1
ATOM 1350 C C . ALA A 1 179 ? 16.031 3.861 0.620 1.00 95.06 179 ALA A C 1
ATOM 1352 O O . ALA A 1 179 ? 16.889 4.427 -0.051 1.00 95.06 179 ALA A O 1
ATOM 1353 N N . LEU A 1 180 ? 16.203 3.564 1.912 1.00 95.94 180 LEU A N 1
ATOM 1354 C CA . LEU A 1 180 ? 17.385 3.910 2.701 1.00 95.94 180 LEU A CA 1
ATOM 1355 C C . LEU A 1 180 ? 18.639 3.217 2.162 1.00 95.94 180 LEU A C 1
ATOM 1357 O O . LEU A 1 180 ? 19.647 3.874 1.908 1.00 95.94 180 LEU A O 1
ATOM 1361 N N . SER A 1 181 ? 18.549 1.912 1.883 1.00 94.19 181 SER A N 1
ATOM 1362 C CA . SER A 1 181 ? 19.636 1.159 1.245 1.00 94.19 181 SER A CA 1
ATOM 1363 C C . SER A 1 181 ? 20.062 1.792 -0.089 1.00 94.19 181 SER A C 1
ATOM 1365 O O . SER A 1 181 ? 21.249 2.018 -0.317 1.00 94.19 181 SER A O 1
ATOM 1367 N N . ARG A 1 182 ? 19.101 2.177 -0.939 1.00 93.00 182 ARG A N 1
ATOM 1368 C CA . ARG A 1 182 ? 19.366 2.833 -2.234 1.00 93.00 182 ARG A CA 1
ATOM 1369 C C . ARG A 1 182 ? 19.844 4.276 -2.110 1.00 93.00 182 ARG A C 1
ATOM 1371 O O . ARG A 1 182 ? 20.507 4.772 -3.015 1.00 93.00 182 ARG A O 1
ATOM 1378 N N . PHE A 1 183 ? 19.469 4.971 -1.042 1.00 93.69 183 PHE A N 1
ATOM 1379 C CA . PHE A 1 183 ? 19.924 6.331 -0.776 1.00 93.69 183 PHE A CA 1
ATOM 1380 C C . PHE A 1 183 ? 21.419 6.338 -0.429 1.00 93.69 183 PHE A C 1
ATOM 1382 O O . PHE A 1 183 ? 22.189 7.092 -1.032 1.00 93.69 183 PHE A O 1
ATOM 1389 N N . ASN A 1 184 ? 21.824 5.432 0.467 1.00 94.31 184 ASN A N 1
ATOM 1390 C CA . ASN A 1 184 ? 23.211 5.282 0.906 1.00 94.31 184 ASN A CA 1
ATOM 1391 C C . ASN A 1 184 ? 24.092 4.678 -0.195 1.00 94.31 184 ASN A C 1
ATOM 1393 O O . ASN A 1 184 ? 25.162 5.210 -0.482 1.00 94.31 184 ASN A O 1
ATOM 1397 N N . ALA A 1 185 ? 23.611 3.628 -0.867 1.00 93.25 185 ALA A N 1
ATOM 1398 C CA . ALA A 1 185 ? 24.322 2.937 -1.939 1.00 93.25 185 ALA A CA 1
ATOM 1399 C C . ALA A 1 185 ? 23.474 2.887 -3.226 1.00 93.25 185 ALA A C 1
ATOM 1401 O O . ALA A 1 185 ? 22.762 1.902 -3.455 1.00 93.25 185 ALA A O 1
ATOM 1402 N N . PRO A 1 186 ? 23.539 3.910 -4.102 1.00 90.94 186 PRO A N 1
ATOM 1403 C CA . PRO A 1 186 ? 22.782 3.931 -5.358 1.00 90.94 186 PRO A CA 1
ATOM 1404 C C . PRO A 1 186 ? 23.061 2.734 -6.279 1.00 90.94 186 PRO A C 1
ATOM 1406 O O . PRO A 1 186 ? 22.154 2.269 -6.968 1.00 90.94 186 PRO A O 1
ATOM 1409 N N . SER A 1 187 ? 24.275 2.178 -6.236 1.00 88.75 187 SER A N 1
ATOM 1410 C CA . SER A 1 187 ? 24.680 0.970 -6.975 1.00 88.75 187 SER A CA 1
ATOM 1411 C C . SER A 1 187 ? 23.896 -0.289 -6.581 1.00 88.75 187 SER A C 1
ATOM 1413 O O . SER A 1 187 ? 23.782 -1.225 -7.370 1.00 88.75 187 SER A O 1
ATOM 1415 N N . SER A 1 188 ? 23.279 -0.312 -5.393 1.00 88.56 188 SER A N 1
ATOM 1416 C CA . SER A 1 188 ? 22.416 -1.417 -4.951 1.00 88.56 188 SER A CA 1
ATOM 1417 C C . SER A 1 188 ? 21.091 -1.503 -5.723 1.00 88.56 188 SER A C 1
ATOM 1419 O O . SER A 1 188 ? 20.372 -2.508 -5.602 1.00 88.56 188 SER A O 1
ATOM 1421 N N . HIS A 1 189 ? 20.753 -0.470 -6.510 1.00 89.44 189 HIS A N 1
ATOM 1422 C CA . HIS A 1 189 ? 19.534 -0.413 -7.307 1.00 89.44 189 HIS A CA 1
ATOM 1423 C C . HIS A 1 189 ? 19.478 -1.587 -8.303 1.00 89.44 189 HIS A C 1
ATOM 1425 O O . HIS A 1 189 ? 20.432 -1.769 -9.057 1.00 89.44 189 HIS A O 1
ATOM 1431 N N . PRO A 1 190 ? 18.377 -2.367 -8.363 1.00 88.19 190 PRO A N 1
ATOM 1432 C CA . PRO A 1 190 ? 18.299 -3.583 -9.181 1.00 88.19 190 PRO A CA 1
ATOM 1433 C C . PRO A 1 190 ? 18.716 -3.386 -10.643 1.00 88.19 190 PRO A C 1
ATOM 1435 O O . PRO A 1 190 ? 19.503 -4.171 -11.156 1.00 88.19 190 PRO A O 1
ATOM 1438 N N . ASP A 1 191 ? 18.258 -2.299 -11.265 1.00 87.81 191 ASP A N 1
ATOM 1439 C CA . ASP A 1 191 ? 18.570 -1.984 -12.666 1.00 87.81 191 ASP A CA 1
ATOM 1440 C C . ASP A 1 191 ? 20.036 -1.578 -12.902 1.00 87.81 191 ASP A C 1
ATOM 1442 O O . ASP A 1 191 ? 20.514 -1.632 -14.029 1.00 87.81 191 ASP A O 1
ATOM 1446 N N . LEU A 1 192 ? 20.761 -1.168 -11.855 1.00 88.88 192 LEU A N 1
ATOM 1447 C CA . LEU A 1 192 ? 22.169 -0.784 -11.963 1.00 88.88 192 LEU A CA 1
ATOM 1448 C C . LEU A 1 192 ? 23.130 -1.905 -11.596 1.00 88.88 192 LEU A C 1
ATOM 1450 O O . LEU A 1 192 ? 24.285 -1.835 -11.997 1.00 88.88 192 LEU A O 1
ATOM 1454 N N . ARG A 1 193 ? 22.686 -2.941 -10.874 1.00 87.06 193 ARG A N 1
ATOM 1455 C CA . ARG A 1 193 ? 23.578 -4.016 -10.402 1.00 87.06 193 ARG A CA 1
ATOM 1456 C C . ARG A 1 193 ? 24.373 -4.651 -11.538 1.00 87.06 193 ARG A C 1
ATOM 1458 O O . ARG A 1 193 ? 25.575 -4.837 -11.397 1.00 87.06 193 ARG A O 1
ATOM 1465 N N . ALA A 1 194 ? 23.713 -4.928 -12.664 1.00 83.69 194 ALA A N 1
ATOM 1466 C CA . ALA A 1 194 ? 24.368 -5.495 -13.838 1.00 83.69 194 ALA A CA 1
ATOM 1467 C C . ALA A 1 194 ? 25.439 -4.546 -14.402 1.00 83.69 194 ALA A C 1
ATOM 1469 O O . ALA A 1 194 ? 26.549 -4.980 -14.686 1.00 83.69 194 ALA A O 1
ATOM 1470 N N . VAL A 1 195 ? 25.146 -3.246 -14.487 1.00 85.19 195 VAL A N 1
ATOM 1471 C CA . VAL A 1 195 ? 26.087 -2.240 -15.005 1.00 85.19 195 VAL A CA 1
ATOM 1472 C C . VAL A 1 195 ? 27.263 -2.041 -14.048 1.00 85.19 195 VAL A C 1
ATOM 1474 O O . VAL A 1 195 ? 28.413 -2.103 -14.464 1.00 85.19 195 VAL A O 1
ATOM 1477 N N . CYS A 1 196 ? 26.994 -1.869 -12.754 1.00 86.19 196 CYS A N 1
ATOM 1478 C CA . CYS A 1 196 ? 28.025 -1.675 -11.735 1.00 86.19 196 CYS A CA 1
ATOM 1479 C C . CYS A 1 196 ? 28.937 -2.900 -11.561 1.00 86.19 196 CYS A C 1
ATOM 1481 O O . CYS A 1 196 ? 30.056 -2.745 -11.091 1.00 86.19 196 CYS A O 1
ATOM 1483 N N . SER A 1 197 ? 28.486 -4.102 -11.940 1.00 86.56 197 SER A N 1
ATOM 1484 C CA . SER A 1 197 ? 29.323 -5.309 -11.900 1.00 86.56 197 SER A CA 1
ATOM 1485 C C . SER A 1 197 ? 30.360 -5.394 -13.027 1.00 86.56 197 SER A C 1
ATOM 1487 O O . SER A 1 197 ? 31.301 -6.172 -12.913 1.00 86.56 197 SER A O 1
ATOM 1489 N N . GLN A 1 198 ? 30.211 -4.613 -14.105 1.00 84.62 198 GLN A N 1
ATOM 1490 C CA . GLN A 1 198 ? 31.083 -4.704 -15.284 1.00 84.62 198 GLN A CA 1
ATOM 1491 C C . GLN A 1 198 ? 32.413 -3.963 -15.107 1.00 84.62 198 GLN A C 1
ATOM 1493 O O . GLN A 1 198 ? 33.440 -4.440 -15.579 1.00 84.62 198 GLN A O 1
ATOM 1498 N N . SER A 1 199 ? 32.413 -2.796 -14.456 1.00 84.50 199 SER A N 1
ATOM 1499 C CA . SER A 1 199 ? 33.636 -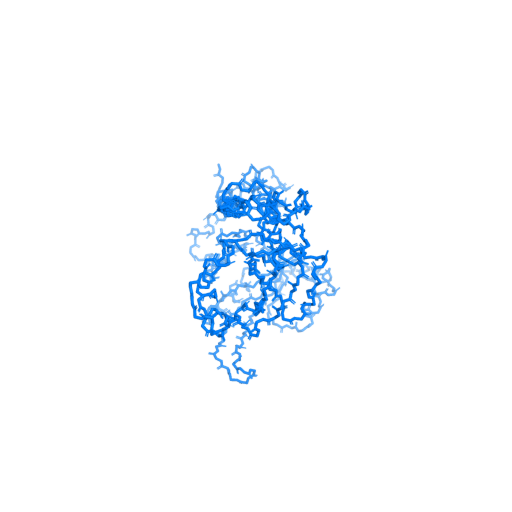2.047 -14.143 1.00 84.50 199 SER A CA 1
ATOM 1500 C C . SER A 1 199 ? 33.395 -0.987 -13.064 1.00 84.50 199 SER A C 1
ATOM 1502 O O . SER A 1 199 ? 32.264 -0.537 -12.864 1.00 84.50 199 SER A O 1
ATOM 1504 N N . ALA A 1 200 ? 34.468 -0.541 -12.398 1.00 81.25 200 ALA A N 1
ATOM 1505 C CA . ALA A 1 200 ? 34.404 0.508 -11.374 1.00 81.25 200 ALA A CA 1
ATOM 1506 C C . ALA A 1 200 ? 33.848 1.843 -11.918 1.00 81.25 200 ALA A C 1
ATOM 1508 O O . ALA A 1 200 ? 33.079 2.515 -11.235 1.00 81.25 200 ALA A O 1
ATOM 1509 N N . ASN A 1 201 ? 34.155 2.176 -13.178 1.00 87.69 201 ASN A N 1
ATOM 1510 C CA . ASN A 1 201 ? 33.745 3.432 -13.821 1.00 87.69 201 ASN A CA 1
ATOM 1511 C C . ASN A 1 201 ? 32.456 3.300 -14.659 1.00 87.69 201 ASN A C 1
ATOM 1513 O O . ASN A 1 201 ? 32.012 4.271 -15.275 1.00 87.69 201 ASN A O 1
ATOM 1517 N N . ALA A 1 202 ? 31.823 2.119 -14.689 1.00 88.50 202 ALA A N 1
ATOM 1518 C CA . ALA A 1 202 ? 30.658 1.849 -15.537 1.00 88.50 202 ALA A CA 1
ATOM 1519 C C . ALA A 1 202 ? 29.496 2.822 -15.279 1.00 88.50 202 ALA A C 1
ATOM 1521 O O . ALA A 1 202 ? 28.795 3.224 -16.209 1.00 88.50 202 ALA A O 1
ATOM 1522 N N . LEU A 1 203 ? 29.298 3.231 -14.021 1.00 89.31 203 LEU A N 1
ATOM 1523 C CA . LEU A 1 203 ? 28.215 4.138 -13.638 1.00 89.31 203 LEU A CA 1
ATOM 1524 C C . LEU A 1 203 ? 28.442 5.574 -14.129 1.00 89.31 203 LEU A C 1
ATOM 1526 O O . LEU A 1 203 ? 27.485 6.241 -14.533 1.00 89.31 203 LEU A O 1
ATOM 1530 N N . GLU A 1 204 ? 29.687 6.049 -14.111 1.00 91.75 204 GLU A N 1
ATOM 1531 C CA . GLU A 1 204 ? 30.052 7.371 -14.624 1.00 91.75 204 GLU A CA 1
ATOM 1532 C C . GLU A 1 204 ? 29.896 7.417 -16.142 1.00 91.75 204 GLU A C 1
ATOM 1534 O O . GLU A 1 204 ? 29.212 8.301 -16.658 1.00 91.75 204 GLU A O 1
ATOM 1539 N N . MET A 1 205 ? 30.411 6.402 -16.843 1.00 90.75 205 MET A N 1
ATOM 1540 C CA . MET A 1 205 ? 30.268 6.271 -18.296 1.00 90.75 205 MET A CA 1
ATOM 1541 C C . MET A 1 205 ? 28.799 6.183 -18.725 1.00 90.75 205 MET A C 1
ATOM 1543 O O . MET A 1 205 ? 28.377 6.877 -19.651 1.00 90.75 205 MET A O 1
ATOM 1547 N N . LEU A 1 206 ? 27.995 5.368 -18.032 1.00 91.44 206 LEU A N 1
ATOM 1548 C CA . LEU A 1 206 ? 26.556 5.268 -18.276 1.00 91.44 206 LEU A CA 1
ATOM 1549 C C . LEU A 1 206 ? 25.866 6.619 -18.065 1.00 91.44 206 LEU A C 1
ATOM 1551 O O . LEU A 1 206 ? 25.008 7.004 -18.856 1.00 91.44 206 LEU A O 1
ATOM 1555 N N . SER A 1 207 ? 26.229 7.334 -17.001 1.00 93.19 207 SER A N 1
ATOM 1556 C CA . SER A 1 207 ? 25.626 8.628 -16.685 1.00 93.19 207 SER A CA 1
ATOM 1557 C C . SER A 1 207 ? 25.964 9.680 -17.732 1.00 93.19 207 SER A C 1
ATOM 1559 O O . SER A 1 207 ? 25.046 10.335 -18.214 1.00 93.19 207 SER A O 1
ATOM 1561 N N . ALA A 1 208 ? 27.232 9.789 -18.133 1.00 91.94 208 ALA A N 1
ATOM 1562 C CA . ALA A 1 208 ? 27.664 10.710 -19.180 1.00 91.94 208 ALA A CA 1
ATOM 1563 C C . ALA A 1 208 ? 26.967 10.407 -20.517 1.00 91.94 208 ALA A C 1
ATOM 1565 O O . ALA A 1 208 ? 26.465 11.316 -21.177 1.00 91.94 208 ALA A O 1
ATOM 1566 N N . ARG A 1 209 ? 26.846 9.121 -20.881 1.00 89.94 209 ARG A N 1
ATOM 1567 C CA . ARG A 1 209 ? 26.117 8.697 -22.084 1.00 89.94 209 ARG A CA 1
ATOM 1568 C C . ARG A 1 209 ? 24.633 9.053 -22.012 1.00 89.94 209 ARG A C 1
ATOM 1570 O O . ARG A 1 209 ? 24.097 9.597 -22.967 1.00 89.94 209 ARG A O 1
ATOM 1577 N N . LEU A 1 210 ? 23.970 8.790 -20.885 1.00 90.81 210 LEU A N 1
ATOM 1578 C CA . LEU A 1 210 ? 22.558 9.139 -20.708 1.00 90.81 210 LEU A CA 1
ATOM 1579 C C . LEU A 1 210 ? 22.328 10.651 -20.700 1.00 90.81 210 LEU A C 1
ATOM 1581 O O . LEU A 1 210 ? 21.312 11.100 -21.218 1.00 90.81 210 LEU A O 1
ATOM 1585 N N . GLU A 1 211 ? 23.230 11.443 -20.121 1.00 90.81 211 GLU A N 1
ATOM 1586 C CA . GLU A 1 211 ? 23.145 12.905 -20.180 1.00 90.81 211 GLU A CA 1
ATOM 1587 C C . GLU A 1 211 ? 23.299 13.413 -21.613 1.00 90.81 211 GLU A C 1
ATOM 1589 O O . GLU A 1 211 ? 22.501 14.248 -22.040 1.00 90.81 211 GLU A O 1
ATOM 1594 N N . HIS A 1 212 ? 24.252 12.861 -22.368 1.00 89.62 212 HIS A N 1
ATOM 1595 C CA . HIS A 1 212 ? 24.445 13.187 -23.777 1.00 89.62 212 HIS A CA 1
ATOM 1596 C C . HIS A 1 212 ? 23.228 12.806 -24.634 1.00 89.62 212 HIS A C 1
ATOM 1598 O O . HIS A 1 212 ? 22.731 13.639 -25.398 1.00 89.62 212 HIS A O 1
ATOM 1604 N N . ASP A 1 213 ? 22.691 11.594 -24.450 1.00 87.31 213 ASP A N 1
ATOM 1605 C CA . ASP A 1 213 ? 21.453 11.149 -25.093 1.00 87.31 213 ASP A CA 1
ATOM 1606 C C . ASP A 1 213 ? 20.309 12.114 -24.742 1.00 87.31 213 ASP A C 1
ATOM 1608 O O . ASP A 1 213 ? 19.633 12.636 -25.616 1.00 87.31 213 ASP A O 1
ATOM 1612 N N . ILE A 1 214 ? 20.115 12.424 -23.454 1.00 87.06 214 ILE A N 1
ATOM 1613 C CA . ILE A 1 214 ? 19.029 13.297 -22.982 1.00 87.06 214 ILE A CA 1
ATOM 1614 C C . ILE A 1 214 ? 19.136 14.730 -23.515 1.00 87.06 214 ILE A C 1
ATOM 1616 O O . ILE A 1 214 ? 18.097 15.353 -23.757 1.00 87.06 214 ILE A O 1
ATOM 1620 N N . ALA A 1 215 ? 20.351 15.256 -23.660 1.00 87.19 215 ALA A N 1
ATOM 1621 C CA . ALA A 1 215 ? 20.599 16.585 -24.208 1.00 87.19 215 ALA A CA 1
ATOM 1622 C C . ALA A 1 215 ? 20.344 16.640 -25.723 1.00 87.19 215 ALA A C 1
ATOM 1624 O O . ALA A 1 215 ? 19.890 17.661 -26.240 1.00 87.19 215 ALA A O 1
ATOM 1625 N N . THR A 1 216 ? 20.571 15.533 -26.429 1.00 85.50 216 THR A N 1
ATOM 1626 C CA . THR A 1 216 ? 20.435 15.461 -27.883 1.00 85.50 216 THR A CA 1
ATOM 1627 C C . THR A 1 216 ? 18.985 15.160 -28.272 1.00 85.50 216 THR A C 1
ATOM 1629 O O . THR A 1 216 ? 18.510 14.031 -28.225 1.00 85.50 216 THR A O 1
ATOM 1632 N N . ALA A 1 217 ? 18.238 16.182 -28.702 1.00 64.94 217 ALA A N 1
ATOM 1633 C CA . ALA A 1 217 ? 16.798 16.056 -28.970 1.00 64.94 217 ALA A CA 1
ATOM 1634 C C . ALA A 1 217 ? 16.425 14.988 -30.023 1.00 64.94 217 ALA A C 1
ATOM 1636 O O . ALA A 1 217 ? 15.317 14.457 -29.976 1.00 64.94 217 ALA A O 1
ATOM 1637 N N . ARG A 1 218 ? 17.334 14.653 -30.953 1.00 69.75 218 ARG A N 1
ATOM 1638 C CA . ARG A 1 218 ? 17.108 13.630 -31.993 1.00 69.75 218 ARG A CA 1
ATOM 1639 C C . ARG A 1 218 ? 17.206 12.187 -31.488 1.00 69.75 218 ARG A C 1
ATOM 1641 O O . ARG A 1 218 ? 16.661 11.302 -32.139 1.00 69.75 218 ARG A O 1
ATOM 1648 N N . SER A 1 219 ? 17.866 11.942 -30.358 1.00 68.50 219 SER A N 1
ATOM 1649 C CA . SER A 1 219 ? 18.072 10.593 -29.817 1.00 68.50 219 SER A CA 1
ATOM 1650 C C . SER A 1 219 ? 17.078 10.232 -28.714 1.00 68.50 219 SER A C 1
ATOM 1652 O O . SER A 1 219 ? 17.229 9.185 -28.094 1.00 68.50 219 SER A O 1
ATOM 1654 N N . VAL A 1 220 ? 16.053 11.063 -28.444 1.00 83.56 220 VAL A N 1
ATOM 1655 C CA . VAL A 1 220 ? 15.113 10.827 -27.332 1.00 83.56 220 VAL A CA 1
ATOM 1656 C C . VAL A 1 220 ? 13.656 11.023 -27.709 1.00 83.56 220 VAL A C 1
ATOM 1658 O O . VAL A 1 220 ? 13.171 12.146 -27.858 1.00 83.56 220 VAL A O 1
ATOM 1661 N N . LEU A 1 221 ? 12.902 9.928 -27.668 1.00 88.88 221 LEU A N 1
ATOM 1662 C CA . LEU A 1 221 ? 11.446 9.972 -27.716 1.00 88.88 221 LEU A CA 1
ATOM 1663 C C . LEU A 1 221 ? 10.847 10.105 -26.317 1.00 88.88 221 LEU A C 1
ATOM 1665 O O . LEU A 1 221 ? 11.050 9.265 -25.437 1.00 88.88 221 LEU A O 1
ATOM 1669 N N . LYS A 1 222 ? 10.069 11.174 -26.112 1.00 91.94 222 LYS A N 1
ATOM 1670 C CA . LYS A 1 222 ? 9.372 11.468 -24.850 1.00 91.94 222 LYS A CA 1
ATOM 1671 C C . LYS A 1 222 ? 7.943 10.928 -24.895 1.00 91.94 222 LYS A C 1
ATOM 1673 O O . LYS A 1 222 ? 7.124 11.377 -25.695 1.00 91.94 222 LYS A O 1
ATOM 1678 N N . LEU A 1 223 ? 7.627 10.014 -23.981 1.00 92.06 223 LEU A N 1
ATOM 1679 C CA . LEU A 1 223 ? 6.306 9.399 -23.833 1.00 92.06 223 LEU A CA 1
ATOM 1680 C C . LEU A 1 223 ? 5.593 9.905 -22.569 1.00 92.06 223 LEU A C 1
ATOM 1682 O O . LEU A 1 223 ? 6.172 10.600 -21.727 1.00 92.06 223 LEU A O 1
ATOM 1686 N N . ARG A 1 224 ? 4.314 9.538 -22.399 1.00 89.88 224 ARG A N 1
ATOM 1687 C CA . ARG A 1 224 ? 3.572 9.847 -21.164 1.00 89.88 224 ARG A CA 1
ATOM 1688 C C . ARG A 1 224 ? 4.112 9.030 -19.985 1.00 89.88 224 ARG A C 1
ATOM 1690 O O . ARG A 1 224 ? 4.720 7.976 -20.152 1.00 89.88 224 ARG A O 1
ATOM 1697 N N . GLY A 1 225 ? 3.873 9.523 -18.767 1.00 85.25 225 GLY A N 1
ATOM 1698 C CA . GLY A 1 225 ? 4.338 8.864 -17.541 1.00 85.25 225 GLY A CA 1
ATOM 1699 C C . GLY A 1 225 ? 5.851 8.956 -17.333 1.00 85.25 225 GLY A C 1
ATOM 1700 O O . GLY A 1 225 ? 6.432 8.071 -16.707 1.00 85.25 225 GLY A O 1
ATOM 1701 N N . HIS A 1 226 ? 6.476 10.009 -17.878 1.00 91.44 226 HIS A N 1
ATOM 1702 C CA . HIS A 1 226 ? 7.913 10.281 -17.776 1.00 91.44 226 HIS A CA 1
ATOM 1703 C C . HIS A 1 226 ? 8.795 9.128 -18.277 1.00 91.44 226 HIS A C 1
ATOM 1705 O O . HIS A 1 226 ? 9.877 8.882 -17.735 1.00 91.44 226 HIS A O 1
ATOM 1711 N N . VAL A 1 227 ? 8.320 8.417 -19.302 1.00 94.31 227 VAL A N 1
ATOM 1712 C CA . VAL A 1 227 ? 9.108 7.419 -20.022 1.00 94.31 227 VAL A CA 1
ATOM 1713 C C . VAL A 1 227 ? 9.832 8.111 -21.173 1.00 94.31 227 VAL A C 1
ATOM 1715 O O . VAL A 1 227 ? 9.245 8.920 -21.893 1.00 94.31 227 VAL A O 1
ATOM 1718 N N . ARG A 1 228 ? 11.116 7.812 -21.328 1.00 94.38 228 ARG A N 1
ATOM 1719 C CA . ARG A 1 228 ? 11.968 8.274 -22.418 1.00 94.38 228 ARG A CA 1
ATOM 1720 C C . ARG A 1 228 ? 12.651 7.065 -23.036 1.00 94.38 228 ARG A C 1
ATOM 1722 O O . ARG A 1 228 ? 13.190 6.246 -22.298 1.00 94.38 228 ARG A O 1
ATOM 1729 N N . ILE A 1 229 ? 12.612 6.956 -24.353 1.00 94.25 229 ILE A N 1
ATOM 1730 C CA . ILE A 1 229 ? 13.384 5.960 -25.099 1.00 94.25 229 ILE A CA 1
ATOM 1731 C C . ILE A 1 229 ? 14.565 6.713 -25.700 1.00 94.25 229 ILE A C 1
ATOM 1733 O O . ILE A 1 229 ? 14.339 7.675 -26.433 1.00 94.25 229 ILE A O 1
ATOM 1737 N N . THR A 1 230 ? 15.779 6.334 -25.307 1.00 93.12 230 THR A N 1
ATOM 1738 C CA . THR A 1 230 ? 17.030 6.779 -25.929 1.00 93.12 230 THR A CA 1
ATOM 1739 C C . THR A 1 230 ? 17.522 5.731 -26.922 1.00 93.12 230 THR A C 1
ATOM 1741 O O . THR A 1 230 ? 16.959 4.639 -26.984 1.00 93.12 230 THR A O 1
ATOM 1744 N N . ASP A 1 231 ? 18.601 6.016 -27.649 1.00 90.94 231 ASP A N 1
ATOM 1745 C CA . ASP A 1 231 ? 19.184 5.067 -28.607 1.00 90.94 231 ASP A CA 1
ATOM 1746 C C . ASP A 1 231 ? 19.696 3.769 -27.949 1.00 90.94 231 ASP A C 1
ATOM 1748 O O . ASP A 1 231 ? 19.823 2.742 -28.610 1.00 90.94 231 ASP A O 1
ATOM 1752 N N . ALA A 1 232 ? 19.981 3.787 -26.641 1.00 91.06 232 ALA A N 1
ATOM 1753 C CA . ALA A 1 232 ? 20.510 2.629 -25.917 1.00 91.06 232 ALA A CA 1
ATOM 1754 C C . ALA A 1 232 ? 19.640 2.161 -24.744 1.00 91.06 232 ALA A C 1
ATOM 1756 O O . ALA A 1 232 ? 19.746 1.002 -24.340 1.00 91.06 232 ALA A O 1
ATOM 1757 N N . HIS A 1 233 ? 18.798 3.025 -24.170 1.00 93.88 233 HIS A N 1
ATOM 1758 C CA . HIS A 1 233 ? 18.065 2.714 -22.945 1.00 93.88 233 HIS A CA 1
ATOM 1759 C C . HIS A 1 233 ? 16.626 3.210 -22.982 1.00 93.88 233 HIS A C 1
ATOM 1761 O O . HIS A 1 233 ? 16.307 4.253 -23.541 1.00 93.88 233 HIS A O 1
ATOM 1767 N N . VAL A 1 234 ? 15.753 2.514 -22.261 1.00 95.00 234 VAL A N 1
ATOM 1768 C CA . VAL A 1 234 ? 14.453 3.037 -21.865 1.00 95.00 234 VAL A CA 1
ATOM 1769 C C . VAL A 1 234 ? 14.495 3.460 -20.407 1.00 95.00 234 VAL A C 1
ATOM 1771 O O . VAL A 1 234 ? 14.705 2.659 -19.496 1.00 95.00 234 VAL A O 1
ATOM 1774 N N . LEU A 1 235 ? 14.265 4.747 -20.195 1.00 94.62 235 LEU A N 1
ATOM 1775 C CA . LEU A 1 235 ? 14.302 5.418 -18.910 1.00 94.62 235 LEU A CA 1
ATOM 1776 C C . LEU A 1 235 ? 12.878 5.742 -18.459 1.00 94.62 235 LEU A C 1
ATOM 1778 O O . LEU A 1 235 ? 12.126 6.386 -19.185 1.00 94.62 235 LEU A O 1
ATOM 1782 N N . GLN A 1 236 ? 12.518 5.387 -17.229 1.00 94.12 236 GLN A N 1
ATOM 1783 C CA . GLN A 1 236 ? 11.266 5.811 -16.603 1.00 94.12 236 GLN A CA 1
ATOM 1784 C C . GLN A 1 236 ? 11.549 6.572 -15.309 1.00 94.12 236 GLN A C 1
ATOM 1786 O O . GLN A 1 236 ? 12.152 6.034 -14.381 1.00 94.12 236 GLN A O 1
ATOM 1791 N N . ARG A 1 237 ? 11.066 7.817 -15.232 1.00 91.81 237 ARG A N 1
ATOM 1792 C CA . ARG A 1 237 ? 11.242 8.705 -14.070 1.00 91.81 237 ARG A CA 1
ATOM 1793 C C . ARG A 1 237 ? 9.902 9.080 -13.445 1.00 91.81 237 ARG A C 1
ATOM 1795 O O . ARG A 1 237 ? 9.363 10.148 -13.698 1.00 91.81 237 ARG A O 1
ATOM 1802 N N . GLY A 1 238 ? 9.354 8.197 -12.625 1.00 90.31 238 GLY A N 1
ATOM 1803 C CA . GLY A 1 238 ? 8.175 8.481 -11.812 1.00 90.31 238 GLY A CA 1
ATOM 1804 C C . GLY A 1 238 ? 8.514 9.169 -10.487 1.00 90.31 238 GLY A C 1
ATOM 1805 O O . GLY A 1 238 ? 9.673 9.311 -10.107 1.00 90.31 238 GLY A O 1
ATOM 1806 N N . TRP A 1 239 ? 7.475 9.543 -9.740 1.00 89.25 239 TRP A N 1
ATOM 1807 C CA . TRP A 1 239 ? 7.637 10.162 -8.421 1.00 89.25 239 TRP A CA 1
ATOM 1808 C C . TRP A 1 239 ? 8.336 9.238 -7.407 1.00 89.25 239 TRP A C 1
ATOM 1810 O O . TRP A 1 239 ? 9.275 9.658 -6.738 1.00 89.25 239 TRP A O 1
ATOM 1820 N N . PHE A 1 240 ? 7.927 7.964 -7.363 1.00 92.06 240 PHE A N 1
ATOM 1821 C CA . PHE A 1 240 ? 8.496 6.911 -6.504 1.00 92.06 240 PHE A CA 1
ATOM 1822 C C . PHE A 1 240 ? 9.184 5.794 -7.296 1.00 92.06 240 PHE A C 1
ATOM 1824 O O . PHE A 1 240 ? 9.379 4.693 -6.780 1.00 92.06 240 PHE A O 1
ATOM 1831 N N . ARG A 1 241 ? 9.465 6.010 -8.583 1.00 90.06 241 ARG A N 1
ATOM 1832 C CA . ARG A 1 241 ? 9.993 4.963 -9.463 1.00 90.06 241 ARG A CA 1
ATOM 1833 C C . ARG A 1 241 ? 11.080 5.530 -10.350 1.00 90.06 241 ARG A C 1
ATOM 1835 O O . ARG A 1 241 ? 10.832 6.452 -11.115 1.00 90.06 241 ARG A O 1
ATOM 1842 N N . PHE A 1 242 ? 12.239 4.905 -10.296 1.00 93.62 242 PHE A N 1
ATOM 1843 C CA . PHE A 1 242 ? 13.284 5.062 -11.285 1.00 93.62 242 PHE A CA 1
ATOM 1844 C C . PHE A 1 242 ? 13.475 3.697 -11.933 1.00 93.62 242 PHE A C 1
ATOM 1846 O O . PHE A 1 242 ? 13.627 2.708 -11.217 1.00 93.62 242 PHE A O 1
ATOM 1853 N N . ARG A 1 243 ? 13.379 3.630 -13.260 1.00 93.50 243 ARG A N 1
ATOM 1854 C CA . ARG A 1 243 ? 13.755 2.429 -14.004 1.00 93.50 243 ARG A CA 1
ATOM 1855 C C . ARG A 1 243 ? 14.674 2.771 -15.147 1.00 93.50 243 ARG A C 1
ATOM 1857 O O . ARG A 1 243 ? 14.448 3.765 -15.841 1.00 93.50 243 ARG A O 1
ATOM 1864 N N . LEU A 1 244 ? 15.651 1.907 -15.353 1.00 93.44 244 LEU A N 1
ATOM 1865 C CA . LEU A 1 244 ? 16.565 1.981 -16.475 1.00 93.44 244 LEU A CA 1
ATOM 1866 C C . LEU A 1 244 ? 16.665 0.594 -17.100 1.00 93.44 244 LEU A C 1
ATOM 1868 O O . LEU A 1 244 ? 17.113 -0.349 -16.461 1.00 93.44 244 LEU A O 1
ATOM 1872 N N . MET A 1 245 ? 16.205 0.463 -18.337 1.00 93.81 245 MET A N 1
ATOM 1873 C CA . MET A 1 245 ? 16.223 -0.801 -19.064 1.00 93.81 245 MET A CA 1
ATOM 1874 C C . MET A 1 245 ? 17.079 -0.642 -20.311 1.00 93.81 245 MET A C 1
ATOM 1876 O O . MET A 1 245 ? 16.779 0.240 -21.114 1.00 93.81 245 MET A O 1
ATOM 1880 N N . PRO A 1 246 ? 18.120 -1.455 -20.515 1.00 93.50 246 PRO A N 1
ATOM 1881 C CA . PRO A 1 246 ? 18.894 -1.384 -21.741 1.00 93.50 246 PRO A CA 1
ATOM 1882 C C . PRO A 1 246 ? 18.079 -1.952 -22.911 1.00 93.50 246 PRO A C 1
ATOM 1884 O O . PRO A 1 246 ? 17.406 -2.978 -22.788 1.00 93.50 246 PRO A O 1
ATOM 1887 N N . LEU A 1 247 ? 18.138 -1.292 -24.069 1.00 93.75 247 LEU A N 1
ATOM 1888 C CA . LEU A 1 247 ? 17.505 -1.776 -25.302 1.00 93.75 247 LEU A CA 1
ATOM 1889 C C . LEU A 1 247 ? 18.149 -3.069 -25.811 1.00 93.75 247 LEU A C 1
ATOM 1891 O O . LEU A 1 247 ? 17.492 -3.853 -26.492 1.00 93.75 247 LEU A O 1
ATOM 1895 N N . SER A 1 248 ? 19.400 -3.335 -25.425 1.00 92.62 248 SER A N 1
ATOM 1896 C CA . SER A 1 248 ? 20.086 -4.601 -25.705 1.00 92.62 248 SER A CA 1
ATOM 1897 C C . SER A 1 248 ? 19.350 -5.825 -25.166 1.00 92.62 248 SER A C 1
ATOM 1899 O O . SER A 1 248 ? 19.506 -6.909 -25.723 1.00 92.62 248 SER A O 1
ATOM 1901 N N . ASP A 1 249 ? 18.565 -5.646 -24.102 1.00 94.38 249 ASP A N 1
ATOM 1902 C CA . ASP A 1 249 ? 17.839 -6.717 -23.415 1.00 94.38 249 ASP A CA 1
ATOM 1903 C C . ASP A 1 249 ? 16.376 -6.794 -23.862 1.00 94.38 249 ASP A C 1
ATOM 1905 O O . ASP A 1 249 ? 15.615 -7.637 -23.373 1.00 94.38 249 ASP A O 1
ATOM 1909 N N . MET A 1 250 ? 15.956 -5.892 -24.754 1.00 96.62 250 MET A N 1
ATOM 1910 C CA . MET A 1 250 ? 14.611 -5.877 -25.303 1.00 96.62 250 MET A CA 1
ATOM 1911 C C . MET A 1 250 ? 14.441 -7.049 -26.268 1.00 96.62 250 MET A C 1
ATOM 1913 O O . MET A 1 250 ? 15.247 -7.255 -27.171 1.00 96.62 250 MET A O 1
ATOM 1917 N N . LEU A 1 251 ? 13.371 -7.813 -26.069 1.00 96.94 251 LEU A N 1
ATOM 1918 C CA . LEU A 1 251 ? 13.063 -8.997 -26.865 1.00 96.94 251 LEU A CA 1
ATOM 1919 C C . LEU A 1 251 ? 12.031 -8.683 -27.944 1.00 96.94 251 LEU A C 1
ATOM 1921 O O . LEU A 1 251 ? 12.215 -9.010 -29.114 1.00 96.94 251 LEU A O 1
ATOM 1925 N N . TYR A 1 252 ? 10.933 -8.043 -27.547 1.00 96.19 252 TYR A N 1
ATOM 1926 C CA . TYR A 1 252 ? 9.875 -7.656 -28.470 1.00 96.19 252 TYR A CA 1
ATOM 1927 C C . TYR A 1 252 ? 9.061 -6.482 -27.927 1.00 96.19 252 TYR A C 1
ATOM 1929 O O . TYR A 1 252 ? 9.011 -6.232 -26.715 1.00 96.19 252 TYR A O 1
ATOM 1937 N N . ALA A 1 253 ? 8.421 -5.759 -28.839 1.00 97.50 253 ALA A N 1
ATOM 1938 C CA . ALA A 1 253 ? 7.601 -4.601 -28.528 1.00 97.50 253 ALA A CA 1
ATOM 1939 C C . ALA A 1 253 ? 6.376 -4.528 -29.442 1.00 97.50 253 ALA A C 1
ATOM 1941 O O . ALA A 1 253 ? 6.444 -4.850 -30.628 1.00 97.50 253 ALA A O 1
ATOM 1942 N N . TYR A 1 254 ? 5.245 -4.074 -28.903 1.00 97.06 254 TYR A N 1
ATOM 1943 C CA . TYR A 1 254 ? 4.043 -3.845 -29.704 1.00 97.06 254 TYR A CA 1
ATOM 1944 C C . TYR A 1 254 ? 3.146 -2.750 -29.136 1.00 97.06 254 TYR A C 1
ATOM 1946 O O . TYR A 1 254 ? 3.156 -2.454 -27.936 1.00 97.06 254 TYR A O 1
ATOM 1954 N N . SER A 1 255 ? 2.325 -2.167 -30.007 1.00 96.50 255 SER A N 1
ATOM 1955 C CA . SER A 1 255 ? 1.292 -1.214 -29.623 1.00 96.50 255 SER A CA 1
ATOM 1956 C C . SER A 1 255 ? 0.019 -1.930 -29.168 1.00 96.50 255 SER A C 1
ATOM 1958 O O . SER A 1 255 ? -0.491 -2.844 -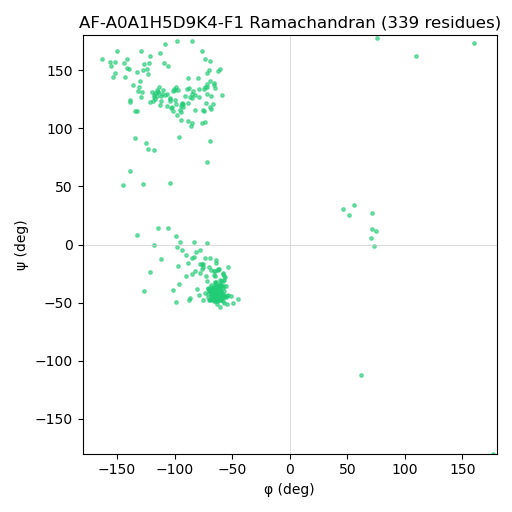29.811 1.00 96.50 255 SER A O 1
ATOM 1960 N N . MET A 1 256 ? -0.513 -1.509 -28.028 1.00 95.44 256 MET A N 1
ATOM 1961 C CA . MET A 1 256 ? -1.738 -2.021 -27.433 1.00 95.44 256 MET A CA 1
ATOM 1962 C C . MET A 1 256 ? -2.758 -0.891 -27.343 1.00 95.44 256 MET A C 1
ATOM 1964 O O . MET A 1 256 ? -2.484 0.166 -26.771 1.00 95.44 256 MET A O 1
ATOM 1968 N N . THR A 1 257 ? -3.963 -1.133 -27.853 1.00 95.50 257 THR A N 1
ATOM 1969 C CA . THR A 1 257 ? -5.105 -0.237 -27.651 1.00 95.50 257 THR A CA 1
ATOM 1970 C C . THR A 1 257 ? -6.065 -0.897 -26.671 1.00 95.50 257 THR A C 1
ATOM 1972 O O . THR A 1 257 ? -6.546 -1.996 -26.919 1.00 95.50 257 THR A O 1
ATOM 1975 N N . THR A 1 258 ? -6.312 -0.257 -25.530 1.00 93.44 258 THR A N 1
ATOM 1976 C CA . THR A 1 258 ? -7.306 -0.707 -24.547 1.00 93.44 258 THR A CA 1
ATOM 1977 C C . THR A 1 258 ? -8.539 0.174 -24.664 1.00 93.44 258 THR A C 1
ATOM 1979 O O . THR A 1 258 ? -8.432 1.392 -24.517 1.00 93.44 258 THR A O 1
ATOM 1982 N N . THR A 1 259 ? -9.696 -0.434 -24.908 1.00 94.56 259 THR A N 1
ATOM 1983 C CA . THR A 1 259 ? -10.988 0.259 -24.913 1.00 94.56 259 THR A CA 1
ATOM 1984 C C . THR A 1 259 ? -11.668 0.023 -23.572 1.00 94.56 259 THR A C 1
ATOM 1986 O O . THR A 1 259 ? -11.897 -1.122 -23.194 1.00 94.56 259 THR A O 1
ATOM 1989 N N . THR A 1 260 ? -11.966 1.095 -22.847 1.00 91.00 260 THR A N 1
ATOM 1990 C CA . THR A 1 260 ? -12.755 1.037 -21.616 1.00 91.00 260 THR A CA 1
ATOM 1991 C C . THR A 1 260 ? -14.228 1.004 -21.992 1.00 91.00 260 THR A C 1
ATOM 1993 O O . THR A 1 260 ? -14.674 1.844 -22.775 1.00 91.00 260 THR A O 1
ATOM 1996 N N . LEU A 1 261 ? -14.968 0.042 -21.443 1.00 92.38 261 LEU A N 1
ATOM 1997 C CA . LEU A 1 261 ? -16.403 -0.117 -21.660 1.00 92.38 261 LEU A CA 1
ATOM 1998 C C . LEU A 1 261 ? -17.161 0.241 -20.373 1.00 92.38 261 LEU A C 1
ATOM 2000 O O . LEU A 1 261 ? -16.801 -0.227 -19.295 1.00 92.38 261 LEU A O 1
ATOM 2004 N N . MET A 1 262 ? -18.215 1.046 -20.479 1.00 89.12 262 MET A N 1
ATOM 2005 C CA . MET A 1 262 ? -19.206 1.276 -19.428 1.00 89.12 262 MET A CA 1
ATOM 2006 C C . MET A 1 262 ? -20.297 0.211 -19.535 1.00 89.12 262 MET A C 1
ATOM 2008 O O . MET A 1 262 ? -20.737 -0.126 -20.637 1.00 89.12 262 MET A O 1
ATOM 2012 N N . TYR A 1 263 ? -20.669 -0.370 -18.392 1.00 90.50 263 TYR A N 1
ATOM 2013 C CA . TYR A 1 263 ? -21.580 -1.521 -18.300 1.00 90.50 263 TYR A CA 1
ATOM 2014 C C . TYR A 1 263 ? -21.186 -2.714 -19.195 1.00 90.50 263 TYR A C 1
ATOM 2016 O O . TYR A 1 263 ? -22.035 -3.495 -19.602 1.00 90.50 263 TYR A O 1
ATOM 2024 N N . GLY A 1 264 ? -19.899 -2.845 -19.541 1.00 86.38 264 GLY A N 1
ATOM 2025 C CA . GLY A 1 264 ? -19.389 -3.927 -20.390 1.00 86.38 264 GLY A CA 1
ATOM 2026 C C . GLY A 1 264 ? -19.740 -3.827 -21.879 1.00 86.38 264 GLY A C 1
ATOM 2027 O O . GLY A 1 264 ? -19.274 -4.665 -22.644 1.00 86.38 264 GLY A O 1
ATOM 2028 N N . VAL A 1 265 ? -20.496 -2.808 -22.309 1.00 88.00 265 VAL A N 1
ATOM 2029 C CA . VAL A 1 265 ? -21.004 -2.712 -23.691 1.00 88.00 265 VAL A CA 1
ATOM 2030 C C . VAL A 1 265 ? -20.648 -1.383 -24.362 1.00 88.00 265 VAL A C 1
ATOM 2032 O O . VAL A 1 265 ? -20.262 -1.374 -25.528 1.00 88.00 265 VAL A O 1
ATOM 2035 N N . ILE A 1 266 ? -20.716 -0.253 -23.649 1.00 86.19 266 ILE A N 1
ATOM 2036 C CA . ILE A 1 266 ? -20.585 1.076 -24.269 1.00 86.19 266 ILE A CA 1
ATOM 2037 C C . ILE A 1 266 ? -19.131 1.561 -24.185 1.00 86.19 266 ILE A C 1
ATOM 2039 O O . ILE A 1 266 ? -18.652 1.827 -23.082 1.00 86.19 266 ILE A O 1
ATOM 2043 N N . PRO A 1 267 ? -18.397 1.718 -25.300 1.00 87.56 267 PRO A N 1
ATOM 2044 C CA . PRO A 1 267 ? -17.024 2.209 -25.259 1.00 87.56 267 PRO A CA 1
ATOM 2045 C C . PRO A 1 267 ? -16.967 3.681 -24.843 1.00 87.56 267 PRO A C 1
ATOM 2047 O O . PRO A 1 267 ? -17.431 4.555 -25.565 1.00 87.56 267 PRO A O 1
ATOM 2050 N N . THR A 1 268 ? -16.348 3.965 -23.696 1.00 92.62 268 THR A N 1
ATOM 2051 C CA . THR A 1 268 ? -16.224 5.330 -23.155 1.00 92.62 268 THR A CA 1
ATOM 2052 C C . THR A 1 268 ? -14.907 5.994 -23.503 1.00 92.62 268 THR A C 1
ATOM 2054 O O . THR A 1 268 ? -14.842 7.205 -23.683 1.00 92.62 268 THR A O 1
ATOM 2057 N N . SER A 1 269 ? -13.823 5.224 -23.586 1.00 91.44 269 SER A N 1
ATOM 2058 C CA . SER A 1 269 ? -12.503 5.771 -23.898 1.00 91.44 269 SER A CA 1
ATOM 2059 C C . SER A 1 269 ? -11.587 4.721 -24.513 1.00 91.44 269 SER A C 1
ATOM 2061 O O . SER A 1 269 ? -11.728 3.523 -24.274 1.00 91.44 269 SER A O 1
ATOM 2063 N N . ARG A 1 270 ? -10.619 5.175 -25.314 1.00 92.75 270 ARG A N 1
ATOM 2064 C CA . ARG A 1 270 ? -9.525 4.345 -25.829 1.00 92.75 270 ARG A CA 1
ATOM 2065 C C . ARG A 1 270 ? -8.205 4.881 -25.303 1.00 92.75 270 ARG A C 1
ATOM 2067 O O . ARG A 1 270 ? -7.919 6.071 -25.413 1.00 92.75 270 ARG A O 1
ATOM 2074 N N . SER A 1 271 ? -7.387 3.996 -24.750 1.00 93.88 271 SER A N 1
ATOM 2075 C CA . SER A 1 271 ? -6.031 4.310 -24.315 1.00 93.88 271 SER A CA 1
ATOM 2076 C C . SER A 1 271 ? -5.027 3.541 -25.162 1.00 93.88 271 SER A C 1
ATOM 2078 O O . SER A 1 271 ? -5.153 2.334 -25.366 1.00 93.88 271 SER A O 1
ATOM 2080 N N . HIS A 1 272 ? -4.021 4.253 -25.665 1.00 95.50 272 HIS A N 1
ATOM 2081 C CA . HIS A 1 272 ? -2.918 3.660 -26.411 1.00 95.50 272 HIS A CA 1
ATOM 2082 C C . HIS A 1 272 ? -1.725 3.476 -25.475 1.00 95.50 272 HIS A C 1
ATOM 2084 O O . HIS A 1 272 ? -1.409 4.317 -24.625 1.00 95.50 272 HIS A O 1
ATOM 2090 N N . SER A 1 273 ? -1.097 2.317 -25.563 1.00 96.00 273 SER A N 1
ATOM 2091 C CA . SER A 1 273 ? 0.058 1.950 -24.758 1.00 96.00 273 SER A CA 1
ATOM 2092 C C . SER A 1 273 ? 1.048 1.176 -25.608 1.00 96.00 273 SER A C 1
ATOM 2094 O O . SER A 1 273 ? 0.666 0.490 -26.546 1.00 96.00 273 SER A O 1
ATOM 2096 N N . LEU A 1 274 ? 2.316 1.261 -25.253 1.00 96.50 274 LEU A N 1
ATOM 2097 C CA . LEU A 1 274 ? 3.378 0.443 -25.801 1.00 96.50 274 LEU A CA 1
ATOM 2098 C C . LEU A 1 274 ? 3.736 -0.620 -24.770 1.00 96.50 274 LEU A C 1
ATOM 2100 O O . LEU A 1 274 ? 4.006 -0.301 -23.607 1.00 96.50 274 LEU A O 1
ATOM 2104 N N . MET A 1 275 ? 3.706 -1.875 -25.195 1.00 97.12 275 MET A N 1
ATOM 2105 C CA . MET A 1 275 ? 4.145 -3.010 -24.403 1.00 97.12 275 MET A CA 1
ATOM 2106 C C . MET A 1 275 ? 5.588 -3.317 -24.783 1.00 97.12 275 MET A C 1
ATOM 2108 O O . MET A 1 275 ? 5.864 -3.659 -25.927 1.00 97.12 275 MET A O 1
ATOM 2112 N N . LEU A 1 276 ? 6.494 -3.160 -23.823 1.00 97.00 276 LEU A N 1
ATOM 2113 C CA . LEU A 1 276 ? 7.928 -3.376 -23.974 1.00 97.00 276 LEU A CA 1
ATOM 2114 C C . LEU A 1 276 ? 8.335 -4.583 -23.134 1.00 97.00 276 LEU A C 1
ATOM 2116 O O . LEU A 1 276 ? 8.147 -4.573 -21.913 1.00 97.00 276 LEU A O 1
ATOM 2120 N N . TYR A 1 277 ? 8.881 -5.613 -23.773 1.00 97.06 277 TYR A N 1
ATOM 2121 C CA . TYR A 1 277 ? 9.305 -6.837 -23.103 1.00 97.06 277 TYR A CA 1
ATOM 2122 C C . TYR A 1 277 ? 10.822 -6.970 -23.133 1.00 97.06 277 TYR A C 1
ATOM 2124 O O . TYR A 1 277 ? 11.433 -6.993 -24.198 1.00 97.06 277 TYR A O 1
ATOM 2132 N N . PHE A 1 278 ? 11.408 -7.099 -21.948 1.00 95.88 278 PHE A N 1
ATOM 2133 C CA . PHE A 1 278 ? 12.831 -7.316 -21.714 1.00 95.88 278 PHE A CA 1
ATOM 2134 C C . PHE A 1 278 ? 13.063 -8.715 -21.135 1.00 95.88 278 PHE A C 1
ATOM 2136 O O . PHE A 1 278 ? 12.131 -9.358 -20.638 1.00 95.88 278 PHE A O 1
ATOM 2143 N N . SER A 1 279 ? 14.310 -9.173 -21.155 1.00 93.38 279 SER A N 1
ATOM 2144 C CA . SER A 1 279 ? 14.752 -10.471 -20.616 1.00 93.38 279 SER A CA 1
ATOM 2145 C C . SER A 1 279 ? 14.178 -10.802 -19.224 1.00 93.38 279 SER A C 1
ATOM 2147 O O . SER A 1 279 ? 13.637 -11.888 -18.994 1.00 93.38 279 SER A O 1
ATOM 2149 N N . ASN A 1 280 ? 14.220 -9.853 -18.290 1.00 90.06 280 ASN A N 1
ATOM 2150 C CA . ASN A 1 280 ? 13.816 -10.053 -16.896 1.00 90.06 280 ASN A CA 1
ATOM 2151 C C . ASN A 1 280 ? 12.538 -9.301 -16.491 1.00 90.06 280 ASN A C 1
ATOM 2153 O O . ASN A 1 280 ? 11.963 -9.602 -15.444 1.00 90.06 280 ASN A O 1
ATOM 2157 N N . GLN A 1 281 ? 12.059 -8.357 -17.304 1.00 92.25 281 GLN A N 1
ATOM 2158 C CA . GLN A 1 281 ? 10.926 -7.506 -16.949 1.00 92.25 281 GLN A CA 1
ATOM 2159 C C . GLN A 1 281 ? 10.106 -7.050 -18.154 1.00 92.25 281 GLN A C 1
ATOM 2161 O O . GLN A 1 281 ? 10.521 -7.151 -19.301 1.00 92.25 281 GLN A O 1
ATOM 2166 N N . LYS A 1 282 ? 8.919 -6.506 -17.882 1.00 94.50 282 LYS A N 1
ATOM 2167 C CA . LYS A 1 282 ? 8.077 -5.850 -18.885 1.00 94.50 282 LYS A CA 1
ATOM 2168 C C . LYS A 1 282 ? 7.680 -4.458 -18.417 1.00 94.50 282 LYS A C 1
ATOM 2170 O O . LYS A 1 282 ? 7.509 -4.216 -17.217 1.00 94.50 282 LYS A O 1
ATOM 2175 N N . MET A 1 283 ? 7.474 -3.560 -19.366 1.00 94.88 283 MET A N 1
ATOM 2176 C CA . MET A 1 283 ? 6.995 -2.211 -19.117 1.00 94.88 283 MET A CA 1
ATOM 2177 C C . MET A 1 283 ? 5.837 -1.882 -20.051 1.00 94.88 283 MET A C 1
ATOM 2179 O O . MET A 1 283 ? 5.894 -2.122 -21.251 1.00 94.88 283 MET A O 1
ATOM 2183 N N . ARG A 1 284 ? 4.795 -1.277 -19.481 1.00 95.38 284 ARG A N 1
ATOM 2184 C CA . ARG A 1 284 ? 3.726 -0.627 -20.232 1.00 95.38 284 ARG A CA 1
ATOM 2185 C C . ARG A 1 284 ? 3.973 0.877 -20.199 1.00 95.38 284 ARG A C 1
ATOM 2187 O O . ARG A 1 284 ? 3.913 1.473 -19.125 1.00 95.38 284 ARG A O 1
ATOM 2194 N N . ALA A 1 285 ? 4.240 1.480 -21.350 1.00 95.25 285 ALA A N 1
ATOM 2195 C CA . ALA A 1 285 ? 4.363 2.928 -21.489 1.00 95.25 285 ALA A CA 1
ATOM 2196 C C . ALA A 1 285 ? 3.076 3.493 -22.099 1.00 95.25 285 ALA A C 1
ATOM 2198 O O . ALA A 1 285 ? 2.569 2.955 -23.077 1.00 95.25 285 ALA A O 1
ATOM 2199 N N . SER A 1 286 ? 2.515 4.561 -21.529 1.00 94.56 286 SER A N 1
ATOM 2200 C CA . SER A 1 286 ? 1.366 5.235 -22.146 1.00 94.56 286 SER A CA 1
ATOM 2201 C C . SER A 1 286 ? 1.856 6.128 -23.283 1.00 94.56 286 SER A C 1
ATOM 2203 O O . SER A 1 286 ? 2.824 6.873 -23.123 1.00 94.56 286 SER A O 1
ATOM 2205 N N . VAL A 1 287 ? 1.187 6.060 -24.431 1.00 95.00 287 VAL A N 1
ATOM 2206 C CA . VAL A 1 287 ? 1.590 6.785 -25.641 1.00 95.00 287 VAL A CA 1
ATOM 2207 C C . VAL A 1 287 ? 0.368 7.478 -26.233 1.00 95.00 287 VAL A C 1
ATOM 2209 O O . VAL A 1 287 ? -0.764 7.021 -26.072 1.00 95.00 287 VAL A O 1
ATOM 2212 N N . ARG A 1 288 ? 0.569 8.627 -26.883 1.00 93.06 288 ARG A N 1
ATOM 2213 C CA . ARG A 1 288 ? -0.496 9.262 -27.669 1.00 93.06 288 ARG A CA 1
ATOM 2214 C C . ARG A 1 288 ? -0.729 8.436 -28.937 1.00 93.06 288 ARG A C 1
ATOM 2216 O O . ARG A 1 288 ? 0.221 7.898 -29.493 1.00 93.06 288 ARG A O 1
ATOM 2223 N N . LYS A 1 289 ? -1.966 8.386 -29.441 1.00 92.19 289 LYS A N 1
ATOM 2224 C CA . LYS A 1 289 ? -2.288 7.656 -30.682 1.00 92.19 289 LYS A CA 1
ATOM 2225 C C . LYS A 1 289 ? -1.328 8.022 -31.825 1.00 92.19 289 LYS A C 1
ATOM 2227 O O . LYS A 1 289 ? -0.713 7.135 -32.401 1.00 92.19 289 LYS A O 1
ATOM 2232 N N . ALA A 1 290 ? -1.136 9.323 -32.060 1.00 91.38 290 ALA A N 1
ATOM 2233 C CA . ALA A 1 290 ? -0.263 9.846 -33.114 1.00 91.38 290 ALA A CA 1
ATOM 2234 C C . ALA A 1 290 ? 1.213 9.427 -32.964 1.00 91.38 290 ALA A C 1
ATOM 2236 O O . ALA A 1 290 ? 1.870 9.153 -33.956 1.00 91.38 290 ALA A O 1
ATOM 2237 N N . GLN A 1 291 ? 1.710 9.294 -31.731 1.00 92.88 291 GLN A N 1
ATOM 2238 C CA . GLN A 1 291 ? 3.106 8.922 -31.458 1.00 92.88 291 GLN A CA 1
ATOM 2239 C C . GLN A 1 291 ? 3.357 7.412 -31.548 1.00 92.88 291 GLN A C 1
ATOM 2241 O O . GLN A 1 291 ? 4.486 6.962 -31.410 1.00 92.88 291 GLN A O 1
ATOM 2246 N N . THR A 1 292 ? 2.320 6.590 -31.719 1.00 93.31 292 THR A N 1
ATOM 2247 C CA . THR A 1 292 ? 2.491 5.131 -3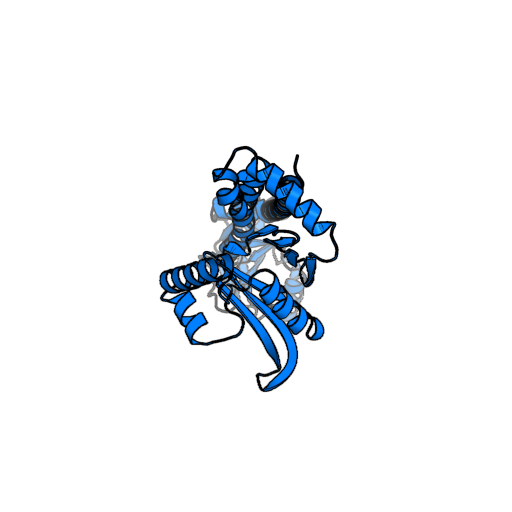1.657 1.00 93.31 292 THR A CA 1
ATOM 2248 C C . THR A 1 292 ? 3.323 4.615 -32.833 1.00 93.31 292 THR A C 1
ATOM 2250 O O . THR A 1 292 ? 4.206 3.792 -32.619 1.00 93.31 292 THR A O 1
ATOM 2253 N N . ALA A 1 293 ? 3.074 5.116 -34.047 1.00 93.50 293 ALA A N 1
ATOM 2254 C CA . ALA A 1 293 ? 3.837 4.739 -35.237 1.00 93.50 293 ALA A CA 1
ATOM 2255 C C . ALA A 1 293 ? 5.291 5.228 -35.150 1.00 93.50 293 ALA A C 1
ATOM 2257 O O . ALA A 1 293 ? 6.204 4.422 -35.285 1.00 93.50 293 ALA A O 1
ATOM 2258 N N . GLU A 1 294 ? 5.487 6.502 -34.791 1.00 93.06 294 GLU A N 1
ATOM 2259 C CA . GLU A 1 294 ? 6.804 7.128 -34.591 1.00 93.06 294 GLU A CA 1
ATOM 2260 C C . GLU A 1 294 ? 7.681 6.333 -33.612 1.00 93.06 294 GLU A C 1
ATOM 2262 O O . GLU A 1 294 ? 8.858 6.089 -33.863 1.00 93.06 294 GLU A O 1
ATOM 2267 N N . VAL A 1 295 ? 7.105 5.872 -32.497 1.00 93.94 295 VAL A N 1
ATOM 2268 C CA . VAL A 1 295 ? 7.852 5.094 -31.502 1.00 93.94 295 VAL A CA 1
ATOM 2269 C C . VAL A 1 295 ? 8.237 3.713 -32.023 1.00 93.94 295 VAL A C 1
ATOM 2271 O O . VAL A 1 295 ? 9.347 3.255 -31.759 1.00 93.94 295 VAL A O 1
ATOM 2274 N N . MET A 1 296 ? 7.345 3.043 -32.754 1.00 95.25 296 MET A N 1
ATOM 2275 C CA . MET A 1 296 ? 7.643 1.736 -33.346 1.00 95.25 296 MET A CA 1
ATOM 2276 C C . MET A 1 296 ? 8.714 1.846 -34.435 1.00 95.25 296 MET A C 1
ATOM 2278 O O . MET A 1 296 ? 9.621 1.020 -34.474 1.00 95.25 296 MET A O 1
ATOM 2282 N N . GLU A 1 297 ? 8.648 2.881 -35.270 1.00 94.06 297 GLU A N 1
ATOM 2283 C CA . GLU A 1 297 ? 9.652 3.172 -36.295 1.00 94.06 297 GLU A CA 1
ATOM 2284 C C . GLU A 1 297 ? 11.012 3.487 -35.668 1.00 94.06 297 GLU A C 1
ATOM 2286 O O . GLU A 1 297 ? 12.031 2.905 -36.043 1.00 94.06 297 GLU A O 1
ATOM 2291 N N . HIS A 1 298 ? 11.032 4.338 -34.639 1.00 92.75 298 HIS A N 1
ATOM 2292 C CA . HIS A 1 298 ? 12.256 4.642 -33.912 1.00 92.75 298 HIS A CA 1
ATOM 2293 C C . HIS A 1 298 ? 12.870 3.389 -33.286 1.00 92.75 298 HIS A C 1
ATOM 2295 O O . HIS A 1 298 ? 14.072 3.196 -33.429 1.00 92.75 298 HIS A O 1
ATOM 2301 N N . LEU A 1 299 ? 12.070 2.516 -32.657 1.00 94.69 299 LEU A N 1
ATOM 2302 C CA . LEU A 1 299 ? 12.550 1.229 -32.140 1.00 94.69 299 LEU A CA 1
ATOM 2303 C C . LEU A 1 299 ? 13.111 0.334 -33.249 1.00 94.69 299 LEU A C 1
ATOM 2305 O O . LEU A 1 299 ? 14.151 -0.283 -33.042 1.00 94.69 299 LEU A O 1
ATOM 2309 N N . GLY A 1 300 ? 12.477 0.300 -34.423 1.00 94.25 300 GLY A N 1
ATOM 2310 C CA . GLY A 1 300 ? 12.989 -0.433 -35.584 1.00 94.25 300 GLY A CA 1
ATOM 2311 C C . GLY A 1 300 ? 14.343 0.083 -36.061 1.00 94.25 300 GLY A C 1
ATOM 2312 O O . GLY A 1 300 ? 15.195 -0.707 -36.452 1.00 94.25 300 GLY A O 1
ATOM 2313 N N . ARG A 1 301 ? 14.571 1.395 -35.957 1.00 92.75 301 ARG A N 1
ATOM 2314 C CA . ARG A 1 301 ? 15.842 2.037 -36.311 1.00 92.75 301 ARG A CA 1
ATOM 2315 C C . ARG A 1 301 ? 16.940 1.793 -35.273 1.00 92.75 301 ARG A C 1
ATOM 2317 O O . ARG A 1 301 ? 18.059 1.469 -35.651 1.00 92.75 301 ARG A O 1
ATOM 2324 N N . VAL A 1 302 ? 16.654 1.980 -33.981 1.00 92.31 302 VAL A N 1
ATOM 2325 C CA . VAL A 1 302 ? 17.683 1.910 -32.919 1.00 92.31 302 VAL A CA 1
ATOM 2326 C C . VAL A 1 302 ? 17.941 0.487 -32.422 1.00 92.31 302 VAL A C 1
ATOM 2328 O O . VAL A 1 302 ? 19.028 0.190 -31.933 1.00 92.31 302 VAL A O 1
ATOM 2331 N N . ALA A 1 303 ? 16.954 -0.400 -32.546 1.00 94.12 303 ALA A N 1
ATOM 2332 C CA . ALA A 1 303 ? 17.018 -1.778 -32.079 1.00 94.12 303 ALA A CA 1
ATOM 2333 C C . ALA A 1 303 ? 16.376 -2.749 -33.099 1.00 94.12 303 ALA A C 1
ATOM 2335 O O . ALA A 1 303 ? 15.402 -3.433 -32.777 1.00 94.12 303 ALA A O 1
ATOM 2336 N N . PRO A 1 304 ? 16.924 -2.869 -34.325 1.00 95.06 304 PRO A N 1
ATOM 2337 C CA . PRO A 1 304 ? 16.361 -3.696 -35.409 1.00 95.06 304 PRO A CA 1
ATOM 2338 C C . PRO A 1 304 ? 16.331 -5.210 -35.113 1.00 95.06 304 PRO A C 1
ATOM 2340 O O . PRO A 1 304 ? 15.669 -5.987 -35.810 1.00 95.06 304 PRO A O 1
ATOM 2343 N N . TRP A 1 305 ? 17.039 -5.658 -34.071 1.00 94.94 305 TRP A N 1
ATOM 2344 C CA . TRP A 1 305 ? 16.971 -7.036 -33.578 1.00 94.94 305 TRP A CA 1
ATOM 2345 C C . TRP A 1 305 ? 15.705 -7.333 -32.763 1.00 94.94 305 TRP A C 1
ATOM 2347 O O . TRP A 1 305 ? 15.386 -8.501 -32.545 1.00 94.94 305 TRP A O 1
ATOM 2357 N N . VAL A 1 306 ? 14.990 -6.306 -32.297 1.00 96.00 306 VAL A N 1
ATOM 2358 C CA . VAL A 1 306 ? 13.759 -6.456 -31.514 1.00 96.00 306 VAL A CA 1
ATOM 2359 C C . VAL A 1 306 ? 12.626 -6.898 -32.430 1.00 96.00 306 VAL A C 1
ATOM 2361 O O . VAL A 1 306 ? 12.423 -6.347 -33.511 1.00 96.00 306 VAL A O 1
ATOM 2364 N N . LEU A 1 307 ? 11.837 -7.874 -31.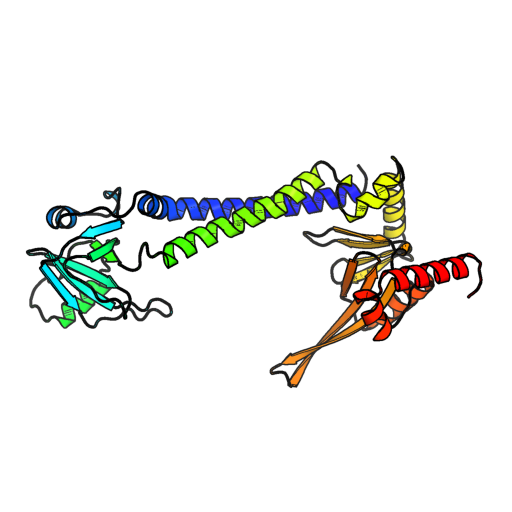985 1.00 96.38 307 LEU A N 1
ATOM 2365 C CA . LEU A 1 307 ? 10.651 -8.289 -32.728 1.00 96.38 307 LEU A CA 1
ATOM 2366 C C . LEU A 1 307 ? 9.546 -7.241 -32.540 1.00 96.38 307 LEU A C 1
ATOM 2368 O O . LEU A 1 307 ? 9.066 -7.017 -31.427 1.00 96.38 307 LEU A O 1
ATOM 2372 N N . LEU A 1 308 ? 9.155 -6.572 -33.623 1.00 96.25 308 LEU A N 1
ATOM 2373 C CA . LEU A 1 308 ? 8.125 -5.538 -33.597 1.00 96.25 308 LEU A CA 1
ATOM 2374 C C . LEU A 1 308 ? 6.783 -6.096 -34.068 1.00 96.25 308 LEU A C 1
ATOM 2376 O O . LEU A 1 308 ? 6.697 -6.751 -35.102 1.00 96.25 308 LEU A O 1
ATOM 2380 N N . GLY A 1 309 ? 5.729 -5.791 -33.314 1.00 94.31 309 GLY A N 1
ATOM 2381 C CA . GLY A 1 309 ? 4.368 -6.225 -33.613 1.00 94.31 309 GLY A CA 1
ATOM 2382 C C . GLY A 1 309 ? 3.845 -7.271 -32.633 1.00 94.31 309 GLY A C 1
ATOM 2383 O O . GLY A 1 309 ? 4.580 -7.885 -31.860 1.00 94.31 309 GLY A O 1
ATOM 2384 N N . HIS A 1 310 ? 2.523 -7.427 -32.618 1.00 92.94 310 HIS A N 1
ATOM 2385 C CA . HIS A 1 310 ? 1.860 -8.356 -31.714 1.00 92.94 310 HIS A CA 1
ATOM 2386 C C . HIS A 1 310 ? 1.655 -9.710 -32.395 1.00 92.94 310 HIS A C 1
ATOM 2388 O O . HIS A 1 310 ? 0.923 -9.810 -33.379 1.00 92.94 310 HIS A O 1
ATOM 2394 N N . ALA A 1 311 ? 2.212 -10.765 -31.803 1.00 93.56 311 ALA A N 1
ATOM 2395 C CA . ALA A 1 311 ? 1.918 -12.145 -32.164 1.00 93.56 311 ALA A CA 1
ATOM 2396 C C . ALA A 1 311 ? 1.639 -12.962 -30.897 1.00 93.56 311 ALA A C 1
ATOM 2398 O O . ALA A 1 311 ? 2.409 -12.925 -29.936 1.00 93.56 311 ALA A O 1
ATOM 2399 N N . ARG A 1 312 ? 0.546 -13.740 -30.901 1.00 92.56 312 ARG A N 1
ATOM 2400 C CA . ARG A 1 312 ? 0.152 -14.586 -29.753 1.00 92.56 312 ARG A CA 1
ATOM 2401 C C . ARG A 1 312 ? 1.247 -15.584 -29.370 1.00 92.56 312 ARG A C 1
ATOM 2403 O O . ARG A 1 312 ? 1.394 -15.936 -28.201 1.00 92.56 312 ARG A O 1
ATOM 2410 N N . GLU A 1 313 ? 2.018 -16.025 -30.355 1.00 94.38 313 GLU A N 1
ATOM 2411 C CA . GLU A 1 313 ? 3.147 -16.929 -30.170 1.00 94.38 313 GLU A CA 1
ATOM 2412 C C . GLU A 1 313 ? 4.283 -16.282 -29.379 1.00 94.38 313 GLU A C 1
ATOM 2414 O O . GLU A 1 313 ? 4.843 -16.945 -28.511 1.00 94.38 313 GLU A O 1
ATOM 2419 N N . LEU A 1 314 ? 4.562 -14.989 -29.586 1.00 93.62 314 LEU A N 1
ATOM 2420 C CA . LEU A 1 314 ? 5.579 -14.249 -28.830 1.00 93.62 314 LEU A CA 1
ATOM 2421 C C . LEU A 1 314 ? 5.166 -14.067 -27.370 1.00 93.62 314 LEU A C 1
ATOM 2423 O O . LEU A 1 314 ? 5.964 -14.321 -26.468 1.00 93.62 314 LEU A O 1
ATOM 2427 N N . ASP A 1 315 ? 3.899 -13.732 -27.122 1.00 93.38 315 ASP A N 1
ATOM 2428 C CA . ASP A 1 315 ? 3.351 -13.647 -25.764 1.00 93.38 315 ASP A CA 1
ATOM 2429 C C . ASP A 1 315 ? 3.428 -15.007 -25.043 1.00 93.38 315 ASP A C 1
ATOM 2431 O O . ASP A 1 315 ? 3.788 -15.085 -23.861 1.00 93.38 315 ASP A O 1
ATOM 2435 N N . LYS A 1 316 ? 3.106 -16.103 -25.747 1.00 95.44 316 LYS A N 1
ATOM 2436 C CA . LYS A 1 316 ? 3.206 -17.474 -25.220 1.00 95.44 316 LYS A CA 1
ATOM 2437 C C . LYS A 1 316 ? 4.664 -17.876 -24.988 1.00 95.44 316 LYS A C 1
ATOM 2439 O O . LYS A 1 316 ? 4.965 -18.433 -23.931 1.00 95.44 316 LYS A O 1
ATOM 2444 N N . ALA A 1 317 ? 5.561 -17.566 -25.922 1.00 94.94 317 ALA A N 1
ATOM 2445 C CA . ALA A 1 317 ? 6.989 -17.841 -25.822 1.00 94.94 317 ALA A CA 1
ATOM 2446 C C . ALA A 1 317 ? 7.620 -17.073 -24.657 1.00 94.94 317 ALA A C 1
ATOM 2448 O O . ALA A 1 317 ? 8.313 -17.671 -23.847 1.00 94.94 317 ALA A O 1
ATOM 2449 N N . TYR A 1 318 ? 7.296 -15.794 -24.468 1.00 95.44 318 TYR A N 1
ATOM 2450 C CA . TYR A 1 318 ? 7.811 -15.006 -23.346 1.00 95.44 318 TYR A CA 1
ATOM 2451 C C . TYR A 1 318 ? 7.400 -15.564 -21.972 1.00 95.44 318 TYR A C 1
ATOM 2453 O O . TYR A 1 318 ? 8.165 -15.488 -21.004 1.00 95.44 318 TYR A O 1
ATOM 2461 N N . LYS A 1 319 ? 6.180 -16.113 -21.875 1.00 94.44 319 LYS A N 1
ATOM 2462 C CA . LYS A 1 319 ? 5.644 -16.704 -20.639 1.00 94.44 319 LYS A CA 1
ATOM 2463 C C . LYS A 1 319 ? 6.176 -18.112 -20.368 1.00 94.44 319 LYS A C 1
ATOM 2465 O O . LYS A 1 319 ? 6.481 -18.403 -19.219 1.00 94.44 319 LYS A O 1
ATOM 2470 N N . LYS A 1 320 ? 6.240 -18.976 -21.390 1.00 96.12 320 LYS A N 1
ATOM 2471 C CA . LYS A 1 320 ? 6.564 -20.408 -21.238 1.00 96.12 320 LYS A CA 1
ATOM 2472 C C . LYS A 1 320 ? 8.004 -20.762 -21.614 1.00 96.12 320 LYS A C 1
ATOM 2474 O O . LYS A 1 320 ? 8.625 -21.550 -20.920 1.00 96.12 320 LYS A O 1
ATOM 2479 N N . ASN A 1 321 ? 8.539 -20.159 -22.673 1.00 94.69 321 ASN A N 1
ATOM 2480 C CA . ASN A 1 321 ? 9.811 -20.528 -23.303 1.00 94.69 321 ASN A CA 1
ATOM 2481 C C . ASN A 1 321 ? 10.732 -19.306 -23.442 1.00 94.69 321 ASN A C 1
ATOM 2483 O O . ASN A 1 321 ? 11.202 -18.983 -24.535 1.00 94.69 321 ASN A O 1
ATOM 2487 N N . ARG A 1 322 ? 10.944 -18.578 -22.339 1.00 94.56 322 ARG A N 1
ATOM 2488 C CA . ARG A 1 322 ? 11.642 -17.286 -22.386 1.00 94.56 322 ARG A CA 1
ATOM 2489 C C . ARG A 1 322 ? 13.088 -17.408 -22.864 1.00 94.56 322 ARG A C 1
ATOM 2491 O O . ARG A 1 322 ? 13.519 -16.555 -23.630 1.00 94.56 322 ARG A O 1
ATOM 2498 N N . SER A 1 323 ? 13.802 -18.456 -22.451 1.00 95.12 323 SER A N 1
ATOM 2499 C CA . SER A 1 323 ? 15.178 -18.736 -22.891 1.00 95.12 323 SER A CA 1
ATOM 2500 C C . SER A 1 323 ? 15.276 -18.784 -24.414 1.00 95.12 323 SER A C 1
ATOM 2502 O O . SER A 1 323 ? 16.016 -18.011 -25.003 1.00 95.12 323 SER A O 1
ATOM 2504 N N . ARG A 1 324 ? 14.404 -19.564 -25.060 1.00 94.81 324 ARG A N 1
ATOM 2505 C CA . ARG A 1 324 ? 14.356 -19.677 -26.523 1.00 94.81 324 ARG A CA 1
ATOM 2506 C C . ARG A 1 324 ? 14.129 -18.333 -27.219 1.00 94.81 324 ARG A C 1
ATOM 2508 O O . ARG A 1 324 ? 14.682 -18.095 -28.288 1.00 94.81 324 ARG A O 1
ATOM 2515 N N . LEU A 1 325 ? 13.304 -17.459 -26.638 1.00 95.31 325 LEU A N 1
ATOM 2516 C CA . LEU A 1 325 ? 13.081 -16.121 -27.188 1.00 95.31 325 LEU A CA 1
ATOM 2517 C C . LEU A 1 325 ? 14.322 -15.228 -27.033 1.00 95.31 325 LEU A C 1
ATOM 2519 O O . LEU A 1 325 ? 14.635 -14.473 -27.950 1.00 95.31 325 LEU A O 1
ATOM 2523 N N . ILE A 1 326 ? 15.030 -15.329 -25.904 1.00 96.38 326 ILE A N 1
ATOM 2524 C CA . ILE A 1 326 ? 16.308 -14.637 -25.685 1.00 96.38 326 ILE A CA 1
ATOM 2525 C C . ILE A 1 326 ? 17.334 -15.100 -26.725 1.00 96.38 326 ILE A C 1
ATOM 2527 O O . ILE A 1 326 ? 17.942 -14.255 -27.377 1.00 96.38 326 ILE A O 1
ATOM 2531 N N . ASP A 1 327 ? 17.466 -16.409 -26.940 1.00 96.06 327 ASP A N 1
ATOM 2532 C CA . ASP A 1 327 ? 18.422 -16.981 -27.895 1.00 96.06 327 ASP A CA 1
ATOM 2533 C C . ASP A 1 327 ? 18.124 -16.542 -29.335 1.00 96.06 327 ASP A C 1
ATOM 2535 O O . ASP A 1 327 ? 19.030 -16.158 -30.075 1.00 96.06 327 ASP A O 1
ATOM 2539 N N . LEU A 1 328 ? 16.844 -16.525 -29.720 1.00 95.81 328 LEU A N 1
ATOM 2540 C CA . LEU A 1 328 ? 16.403 -16.070 -31.040 1.00 95.81 328 LEU A CA 1
ATOM 2541 C C . LEU A 1 328 ? 16.750 -14.595 -31.277 1.00 95.81 328 LEU A C 1
ATOM 2543 O O . LEU A 1 328 ? 17.299 -14.243 -32.322 1.00 95.81 328 LEU A O 1
ATOM 2547 N N . VAL A 1 329 ? 16.455 -13.726 -30.308 1.00 95.94 329 VAL A N 1
ATOM 2548 C CA . VAL A 1 329 ? 16.762 -12.291 -30.414 1.00 95.94 329 VAL A CA 1
ATOM 2549 C C . VAL A 1 329 ? 18.275 -12.055 -30.383 1.00 95.94 329 VAL A C 1
ATOM 2551 O O . VAL A 1 329 ? 18.781 -11.219 -31.131 1.00 95.94 329 VAL A O 1
ATOM 2554 N N . ALA A 1 330 ? 19.022 -12.824 -29.588 1.00 94.94 330 ALA A N 1
ATOM 2555 C CA . ALA A 1 330 ? 20.479 -12.766 -29.557 1.00 94.94 330 ALA A CA 1
ATOM 2556 C C . ALA A 1 330 ? 21.102 -13.180 -30.901 1.00 94.94 330 ALA A C 1
ATOM 2558 O O . ALA A 1 330 ? 22.030 -12.518 -31.370 1.00 94.94 330 ALA A O 1
ATOM 2559 N N . ALA A 1 331 ? 20.578 -14.225 -31.551 1.00 94.50 331 ALA A N 1
ATOM 2560 C CA . ALA A 1 331 ? 21.001 -14.634 -32.889 1.00 94.50 331 ALA A CA 1
ATOM 2561 C C . ALA A 1 331 ? 20.729 -13.531 -33.922 1.00 94.50 331 ALA A C 1
ATOM 2563 O O . ALA A 1 331 ? 21.632 -13.142 -34.662 1.00 94.50 331 ALA A O 1
ATOM 2564 N N . ARG A 1 332 ? 19.526 -12.942 -33.905 1.00 94.44 332 ARG A N 1
ATOM 2565 C CA . ARG A 1 332 ? 19.171 -11.818 -34.784 1.00 94.44 332 ARG A CA 1
ATOM 2566 C C . ARG A 1 332 ? 20.075 -10.606 -34.566 1.00 94.44 332 ARG A C 1
ATOM 2568 O O . ARG A 1 332 ? 20.518 -9.986 -35.524 1.00 94.44 332 ARG A O 1
ATOM 2575 N N . ARG A 1 333 ? 20.409 -10.291 -33.315 1.00 93.44 333 ARG A N 1
ATOM 2576 C CA . ARG A 1 333 ? 21.340 -9.206 -32.987 1.00 93.44 333 ARG A CA 1
ATOM 2577 C C . ARG A 1 333 ? 22.731 -9.433 -33.580 1.00 93.44 333 ARG A C 1
ATOM 2579 O O . ARG A 1 333 ? 23.340 -8.471 -34.037 1.00 93.44 333 ARG A O 1
ATOM 2586 N N . LYS A 1 334 ? 23.225 -10.676 -33.598 1.00 92.88 334 LYS A N 1
ATOM 2587 C CA . LYS A 1 334 ? 24.500 -11.013 -34.252 1.00 92.88 334 LYS A CA 1
ATOM 2588 C C . LYS A 1 334 ? 24.434 -10.817 -35.770 1.00 92.88 334 LYS A C 1
ATOM 2590 O O . LYS A 1 334 ? 25.382 -10.280 -36.326 1.00 92.88 334 LYS A O 1
ATOM 2595 N N . LEU A 1 335 ? 23.322 -11.188 -36.414 1.00 92.69 335 LEU A N 1
ATOM 2596 C CA . LEU A 1 335 ? 23.122 -10.989 -37.860 1.00 92.69 335 LEU A CA 1
ATOM 2597 C C . LEU A 1 335 ? 23.119 -9.505 -38.241 1.00 92.69 335 LEU A C 1
ATOM 2599 O O . LEU A 1 335 ? 23.886 -9.093 -39.108 1.00 92.69 335 LEU A O 1
ATOM 2603 N N . VAL A 1 336 ? 22.352 -8.696 -37.504 1.00 91.19 336 VAL A N 1
ATOM 2604 C CA . VAL A 1 336 ? 22.324 -7.236 -37.675 1.00 91.19 336 VAL A CA 1
ATOM 2605 C C . VAL A 1 336 ? 23.722 -6.641 -37.493 1.00 91.19 336 VAL A C 1
ATOM 2607 O O . VAL A 1 336 ? 24.143 -5.802 -38.283 1.00 91.19 336 VAL A O 1
ATOM 2610 N N . ALA A 1 337 ? 24.458 -7.069 -36.460 1.00 88.00 337 ALA A N 1
ATOM 2611 C CA . ALA A 1 337 ? 25.816 -6.585 -36.212 1.00 88.00 337 ALA A CA 1
ATOM 2612 C C . ALA A 1 337 ? 26.804 -6.981 -37.327 1.00 88.00 337 ALA A C 1
ATOM 2614 O O . ALA A 1 337 ? 27.770 -6.262 -37.557 1.00 88.00 337 ALA A O 1
ATOM 2615 N N . ALA A 1 338 ? 26.549 -8.090 -38.025 1.00 87.50 338 ALA A N 1
ATOM 2616 C CA . ALA A 1 338 ? 27.316 -8.543 -39.184 1.00 87.50 338 ALA A CA 1
ATOM 2617 C C . ALA A 1 338 ? 26.888 -7.872 -40.508 1.00 87.50 338 ALA A C 1
ATOM 2619 O O . ALA A 1 338 ? 27.422 -8.216 -41.559 1.00 87.50 338 ALA A O 1
ATOM 2620 N N . GLY A 1 339 ? 25.930 -6.935 -40.485 1.00 80.38 339 GLY A N 1
ATOM 2621 C CA . GLY A 1 339 ? 25.455 -6.227 -41.679 1.00 80.38 339 GLY A CA 1
ATOM 2622 C C . GLY A 1 339 ? 24.548 -7.055 -42.595 1.00 80.38 339 GLY A C 1
ATOM 2623 O O . GLY A 1 339 ? 24.272 -6.629 -43.713 1.00 80.38 339 GLY A O 1
ATOM 2624 N N . SER A 1 340 ? 24.079 -8.222 -42.141 1.00 54.56 340 SER A N 1
ATOM 2625 C CA . SER A 1 340 ? 23.073 -9.017 -42.855 1.00 54.56 340 SER A CA 1
ATOM 2626 C C . SER A 1 340 ? 21.675 -8.642 -42.340 1.00 54.56 340 SER A C 1
ATOM 2628 O O . SER A 1 340 ? 21.463 -8.738 -41.126 1.00 54.56 340 SER A O 1
ATOM 2630 N N . PRO A 1 341 ? 20.756 -8.165 -43.205 1.00 51.56 341 PRO A N 1
ATOM 2631 C CA . PRO A 1 341 ? 19.421 -7.725 -42.793 1.00 51.56 341 PRO A CA 1
ATOM 2632 C C . PRO A 1 341 ? 18.553 -8.843 -42.201 1.00 51.56 341 PRO A C 1
ATOM 2634 O O . PRO A 1 341 ? 18.681 -10.008 -42.645 1.00 51.56 341 PRO A O 1
#

Organism: NCBI:txid1437360

InterPro domains:
  IPR046555 Protein of unknown function DUF6709 [PF20456] (138-318)